Protein AF-A0AAN8DZQ1-F1 (afdb_monomer)

Structure (mmCIF, N/CA/C/O backbone):
data_AF-A0AAN8DZQ1-F1
#
_entry.id   AF-A0AAN8DZQ1-F1
#
loop_
_atom_site.group_PDB
_atom_site.id
_atom_site.type_symbol
_atom_site.label_atom_id
_atom_site.label_alt_id
_atom_site.label_comp_id
_atom_site.label_asym_id
_atom_site.label_entity_id
_atom_site.label_seq_id
_atom_site.pdbx_PDB_ins_code
_atom_site.Cartn_x
_atom_site.Cartn_y
_atom_site.Cartn_z
_atom_site.occupancy
_atom_site.B_iso_or_equiv
_atom_site.auth_seq_id
_atom_site.auth_comp_id
_atom_site.auth_asym_id
_atom_site.auth_atom_id
_atom_site.pdbx_PDB_model_num
ATOM 1 N N . MET A 1 1 ? -15.801 35.444 -63.839 1.00 41.84 1 MET A N 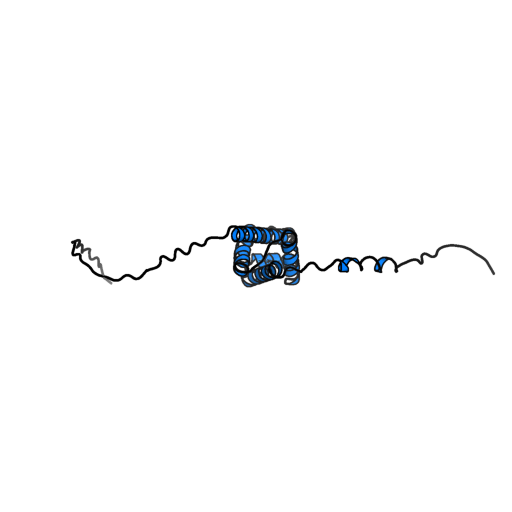1
ATOM 2 C CA . MET A 1 1 ? -16.925 34.755 -63.173 1.00 41.84 1 MET A CA 1
ATOM 3 C C . MET A 1 1 ? -16.912 35.214 -61.719 1.00 41.84 1 MET A C 1
ATOM 5 O O . MET A 1 1 ? -16.094 34.721 -60.965 1.00 41.84 1 MET A O 1
ATOM 9 N N . THR A 1 2 ? -17.335 36.445 -61.428 1.00 48.56 2 THR A N 1
ATOM 10 C CA . THR A 1 2 ? -18.705 36.909 -61.113 1.00 48.56 2 THR A CA 1
ATOM 11 C C . THR A 1 2 ? -19.319 36.303 -59.846 1.00 48.56 2 THR A C 1
ATOM 13 O O . THR A 1 2 ? -19.435 35.091 -59.715 1.00 48.56 2 THR A O 1
ATOM 16 N N . HIS A 1 3 ? -19.800 37.241 -59.023 1.00 43.69 3 HIS A N 1
ATOM 17 C CA . HIS A 1 3 ? -20.691 37.174 -57.862 1.00 43.69 3 HIS A CA 1
ATOM 18 C C . HIS A 1 3 ? -20.067 36.988 -56.474 1.00 43.69 3 HIS A C 1
ATOM 20 O O . HIS A 1 3 ? -19.237 36.116 -56.281 1.00 43.69 3 HIS A O 1
ATOM 26 N N . GLN A 1 4 ? -20.505 37.665 -55.411 1.00 41.81 4 GLN A N 1
ATOM 27 C CA . GLN A 1 4 ? -21.124 38.976 -55.128 1.00 41.81 4 GLN A CA 1
ATOM 28 C C . GLN A 1 4 ? -21.551 38.892 -53.651 1.00 41.81 4 GLN A C 1
ATOM 30 O O . GLN A 1 4 ? -21.807 37.813 -53.125 1.00 41.81 4 GLN A O 1
ATOM 35 N N . ALA A 1 5 ? -21.577 40.057 -53.013 1.00 48.81 5 ALA A N 1
ATOM 36 C CA . ALA A 1 5 ? -21.959 40.355 -51.641 1.00 48.81 5 ALA A CA 1
ATOM 37 C C . ALA A 1 5 ? -23.273 39.734 -51.124 1.00 48.81 5 ALA A C 1
ATOM 39 O O . ALA A 1 5 ? -24.200 39.468 -51.885 1.00 48.81 5 ALA A O 1
ATOM 40 N N . GLY A 1 6 ? -23.372 39.671 -49.792 1.00 45.66 6 GLY A N 1
ATOM 41 C CA . GLY A 1 6 ? -24.612 39.438 -49.052 1.00 45.66 6 GLY A CA 1
ATOM 42 C C . GLY A 1 6 ? -24.456 39.704 -47.551 1.00 45.66 6 GLY A C 1
ATOM 43 O O . GLY A 1 6 ? -24.478 38.774 -46.757 1.00 4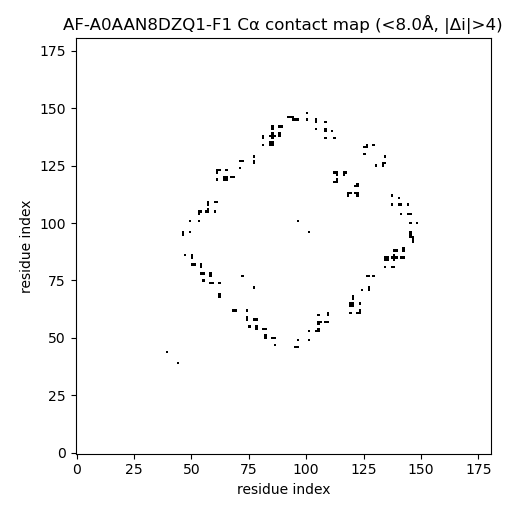5.66 6 GLY A O 1
ATOM 44 N N . SER A 1 7 ? -24.258 40.972 -47.184 1.00 51.09 7 SER A N 1
ATOM 45 C CA . SER A 1 7 ? -24.596 41.510 -45.855 1.00 51.09 7 SER A CA 1
ATOM 46 C C . SER A 1 7 ? -26.120 41.588 -45.725 1.00 51.09 7 SER A C 1
ATOM 48 O O . SER A 1 7 ? -26.757 41.888 -46.734 1.00 51.09 7 SER A O 1
ATOM 50 N N . LEU A 1 8 ? -26.686 41.382 -44.529 1.00 50.44 8 LEU A N 1
ATOM 51 C CA . LEU A 1 8 ? -27.951 42.000 -44.100 1.00 50.44 8 LEU A CA 1
ATOM 52 C C . LEU A 1 8 ? -28.172 41.815 -42.584 1.00 50.44 8 LEU A C 1
ATOM 54 O O . LEU A 1 8 ? -28.397 40.704 -42.119 1.00 50.44 8 LEU A O 1
ATOM 58 N N . SER A 1 9 ? -28.058 42.950 -41.887 1.00 45.03 9 SER A N 1
ATOM 59 C CA . SER A 1 9 ? -28.831 43.472 -40.742 1.00 45.03 9 SER A CA 1
ATOM 60 C C . SER A 1 9 ? -29.370 42.514 -39.669 1.00 45.03 9 SER A C 1
ATOM 62 O O . SER A 1 9 ? -30.049 41.539 -39.954 1.00 45.03 9 SER A O 1
ATOM 64 N N . ASP A 1 10 ? -29.086 42.748 -38.386 1.00 44.41 10 ASP A N 1
ATOM 65 C CA . ASP A 1 10 ? -29.641 43.823 -37.532 1.00 44.41 10 ASP A CA 1
ATOM 66 C C . ASP A 1 10 ? -31.173 43.809 -37.388 1.00 44.41 10 ASP A C 1
ATOM 68 O O . ASP A 1 10 ? -31.903 43.824 -38.379 1.00 44.41 10 ASP A O 1
ATOM 72 N N . ARG A 1 11 ? -31.603 43.987 -36.125 1.00 45.66 11 ARG A N 1
ATOM 73 C CA . ARG A 1 11 ? -32.974 44.162 -35.584 1.00 45.66 11 ARG A CA 1
ATOM 74 C C . ARG A 1 11 ? -33.681 42.829 -35.306 1.00 45.66 11 ARG A C 1
ATOM 76 O O . ARG A 1 11 ? -33.781 41.976 -36.170 1.00 45.66 11 ARG A O 1
ATOM 83 N N . VAL A 1 12 ? -34.210 42.590 -34.107 1.00 53.97 12 VAL A N 1
ATOM 84 C CA . VAL A 1 12 ? -35.222 43.423 -33.439 1.00 53.97 12 VAL A CA 1
ATOM 85 C C . VAL A 1 12 ? -35.152 43.265 -31.906 1.00 53.97 12 VAL A C 1
ATOM 87 O O . VAL A 1 12 ? -35.114 42.155 -31.384 1.00 53.97 12 VAL A O 1
ATOM 90 N N . GLU A 1 13 ? -35.135 44.414 -31.223 1.00 47.75 13 GLU A N 1
ATOM 91 C CA . GLU A 1 13 ? -35.420 44.648 -29.798 1.00 47.75 13 GLU A CA 1
ATOM 92 C C . GLU A 1 13 ? -36.895 44.364 -29.431 1.00 47.75 13 GLU A C 1
ATOM 94 O O . GLU A 1 13 ? -37.735 44.219 -30.309 1.00 47.75 13 GLU A O 1
ATOM 99 N N . ASN A 1 14 ? -37.217 44.465 -28.134 1.00 46.50 14 ASN A N 1
ATOM 100 C CA . ASN A 1 14 ? -38.546 44.468 -27.491 1.00 46.50 14 ASN A CA 1
ATOM 101 C C . ASN A 1 14 ? -39.148 43.087 -27.157 1.00 46.50 14 ASN A C 1
ATOM 103 O O . ASN A 1 14 ? -39.172 42.189 -27.981 1.00 46.50 14 ASN A O 1
ATOM 107 N N . ALA A 1 15 ? -39.699 42.847 -25.963 1.00 44.19 15 ALA A N 1
ATOM 108 C CA . ALA A 1 15 ? -40.269 43.793 -25.007 1.00 44.19 15 ALA A CA 1
ATOM 109 C C . ALA A 1 15 ? -40.132 43.315 -23.549 1.00 44.19 15 ALA A C 1
ATOM 111 O O . ALA A 1 15 ? -40.479 42.187 -23.203 1.00 44.19 15 ALA A O 1
ATOM 112 N N . LEU A 1 16 ? -39.701 44.245 -22.697 1.00 44.25 16 LEU A N 1
ATOM 113 C CA . LEU A 1 16 ? -40.132 44.381 -21.308 1.00 44.25 16 LEU A CA 1
ATOM 114 C C . LEU A 1 16 ? -41.630 44.753 -21.300 1.00 44.25 16 LEU A C 1
ATOM 116 O O . LEU A 1 16 ? -42.001 45.658 -22.044 1.00 44.25 16 LEU A O 1
ATOM 120 N N . ASN A 1 17 ? -42.452 44.106 -20.462 1.00 50.50 17 ASN A N 1
ATOM 121 C CA . ASN A 1 17 ? -43.587 44.704 -19.724 1.00 50.50 17 ASN A CA 1
ATOM 122 C C . ASN A 1 17 ? -44.324 43.640 -18.876 1.00 50.50 17 ASN A C 1
ATOM 124 O O . ASN A 1 17 ? -45.174 42.932 -19.397 1.00 50.50 17 ASN A O 1
ATOM 128 N N . ALA A 1 18 ? -43.914 43.523 -17.602 1.00 51.31 18 ALA A N 1
ATOM 129 C CA . ALA A 1 18 ? -44.678 43.741 -16.347 1.00 51.31 18 ALA A CA 1
ATOM 130 C C . ALA A 1 18 ? -46.129 43.156 -16.164 1.00 51.31 18 ALA A C 1
ATOM 132 O O . ALA A 1 18 ? -46.639 42.489 -17.051 1.00 51.31 18 ALA A O 1
ATOM 133 N N . PRO A 1 19 ? -46.802 43.327 -14.998 1.00 57.75 19 PRO A N 1
ATOM 134 C CA . PRO A 1 19 ? -46.833 42.357 -13.892 1.00 57.75 19 PRO A CA 1
ATOM 135 C C . PRO A 1 19 ? -48.259 41.990 -13.387 1.00 57.75 19 PRO A C 1
ATOM 137 O O . PRO A 1 19 ? -49.261 42.487 -13.887 1.00 57.75 19 PRO A O 1
ATOM 140 N N . ASP A 1 20 ? -48.282 41.172 -12.325 1.00 41.31 20 ASP A N 1
ATOM 141 C CA . ASP A 1 20 ? -49.334 40.965 -11.308 1.00 41.31 20 ASP A CA 1
ATOM 142 C C . ASP A 1 20 ? -50.648 40.244 -11.658 1.00 41.31 20 ASP A C 1
ATOM 144 O O . ASP A 1 20 ? -51.502 40.756 -12.373 1.00 41.31 20 ASP A O 1
ATOM 148 N N . LEU A 1 21 ? -50.879 39.116 -10.963 1.00 39.22 21 LEU A N 1
ATOM 149 C CA . LEU A 1 21 ? -52.088 38.917 -10.145 1.00 39.22 21 LEU A CA 1
ATOM 150 C C . LEU A 1 21 ? -51.961 37.686 -9.223 1.00 39.22 21 LEU A C 1
ATOM 152 O O . LEU A 1 21 ? -51.859 36.545 -9.669 1.00 39.22 21 LEU 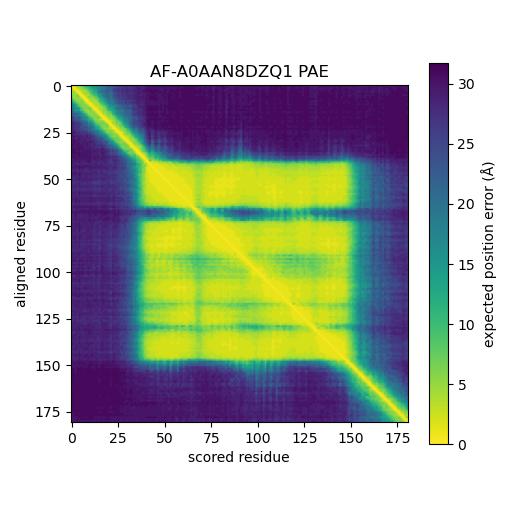A O 1
ATOM 156 N N . LEU A 1 22 ? -51.988 37.955 -7.915 1.00 46.25 22 LEU A N 1
ATOM 157 C CA . LEU A 1 22 ? -52.206 37.009 -6.813 1.00 46.25 22 LEU A CA 1
ATOM 158 C C . LEU A 1 22 ? -53.615 36.379 -6.930 1.00 46.25 22 LEU A C 1
ATOM 160 O O . LEU A 1 22 ? -54.558 37.037 -7.362 1.00 46.25 22 LEU A O 1
ATOM 164 N N . THR A 1 23 ? -53.848 35.125 -6.538 1.00 50.03 23 THR A N 1
ATOM 165 C CA . THR A 1 23 ? -54.195 34.650 -5.173 1.00 50.03 23 THR A CA 1
ATOM 166 C C . THR A 1 23 ? -54.655 33.152 -5.286 1.00 50.03 23 THR A C 1
ATOM 168 O O . THR A 1 23 ? -54.475 32.573 -6.356 1.00 50.03 23 THR A O 1
ATOM 171 N N . PRO A 1 24 ? -55.161 32.449 -4.243 1.00 54.88 24 PRO A N 1
ATOM 172 C CA . PRO A 1 24 ? -54.439 31.379 -3.548 1.00 54.88 24 PRO A CA 1
ATOM 173 C C . PRO A 1 24 ? -55.196 30.026 -3.566 1.00 54.88 24 PRO A C 1
ATOM 175 O O . PRO A 1 24 ? -56.357 29.971 -3.951 1.00 54.88 24 PRO A O 1
ATOM 178 N N . ALA A 1 25 ? -54.550 28.946 -3.115 1.00 45.56 25 ALA A N 1
ATOM 179 C CA . ALA A 1 25 ? -55.122 27.868 -2.284 1.00 45.56 25 ALA A CA 1
ATOM 180 C C . ALA A 1 25 ? -54.351 26.551 -2.474 1.00 45.56 25 ALA A C 1
ATOM 182 O O . ALA A 1 25 ? -54.241 26.022 -3.574 1.00 45.56 25 ALA A O 1
ATOM 183 N N . ASP A 1 26 ? -53.861 26.048 -1.343 1.00 42.69 26 ASP A N 1
ATOM 184 C CA . ASP A 1 26 ? -53.782 24.639 -0.970 1.00 42.69 26 ASP A CA 1
ATOM 185 C C . ASP A 1 26 ? -53.065 23.653 -1.897 1.00 42.69 26 ASP A C 1
ATOM 187 O O . ASP A 1 26 ? -53.637 23.084 -2.822 1.00 42.69 26 ASP A O 1
ATOM 191 N N . SER A 1 27 ? -51.842 23.290 -1.498 1.00 56.12 27 SER A N 1
ATOM 192 C CA . SER A 1 27 ? -51.511 21.884 -1.227 1.00 56.12 27 SER A CA 1
ATOM 193 C C . SER A 1 27 ? -50.199 21.777 -0.453 1.00 56.12 27 SER A C 1
ATOM 195 O O . SER A 1 27 ? -49.108 21.980 -0.979 1.00 56.12 27 SER A O 1
ATOM 197 N N . HIS A 1 28 ? -50.322 21.415 0.823 1.00 51.19 28 HIS A N 1
ATOM 198 C CA . HIS A 1 28 ? -49.244 20.818 1.597 1.00 51.19 28 HIS A CA 1
ATOM 199 C C . HIS A 1 28 ? -48.801 19.516 0.920 1.00 51.19 28 HIS A C 1
ATOM 201 O O . HIS A 1 28 ? -49.570 18.562 0.868 1.00 51.19 28 HIS A O 1
ATOM 207 N N . SER A 1 29 ? -47.545 19.424 0.500 1.00 49.72 29 SER A N 1
ATOM 208 C CA . SER A 1 29 ? -46.787 18.185 0.668 1.00 49.72 29 SER A CA 1
ATOM 209 C C . SER A 1 29 ? -45.304 18.487 0.562 1.00 49.72 29 SER A C 1
ATOM 211 O O . SER A 1 29 ? -44.799 18.902 -0.478 1.00 49.72 29 SER A O 1
ATOM 213 N N . ALA A 1 30 ? -44.652 18.315 1.705 1.00 52.41 30 ALA A N 1
ATOM 214 C CA . ALA A 1 30 ? -43.224 18.292 1.939 1.00 52.41 30 ALA A CA 1
ATOM 215 C C . ALA A 1 30 ? -42.394 17.885 0.710 1.00 52.41 30 ALA A C 1
ATOM 217 O O . ALA A 1 30 ? -42.170 16.699 0.465 1.00 52.41 30 ALA A O 1
ATOM 218 N N . TYR A 1 31 ? -41.819 18.867 0.013 1.00 47.47 31 TYR A N 1
ATOM 219 C CA . TYR A 1 31 ? -40.549 18.614 -0.650 1.00 47.47 31 TYR A CA 1
ATOM 220 C C . TYR A 1 31 ? -39.478 18.718 0.425 1.00 47.47 31 TYR A C 1
ATOM 222 O O . TYR A 1 31 ? -38.983 19.789 0.771 1.00 47.47 31 TYR A O 1
ATOM 230 N N . SER A 1 32 ? -39.250 17.566 1.050 1.00 50.91 32 SER A N 1
ATOM 231 C CA . SER A 1 32 ? -38.153 17.319 1.963 1.00 50.91 32 SER A CA 1
ATOM 232 C C . SER A 1 32 ? -36.862 17.754 1.275 1.00 50.91 32 SER A C 1
ATOM 234 O O . SER A 1 32 ? -36.386 17.101 0.345 1.00 50.91 32 SER A O 1
ATOM 236 N N . SER A 1 33 ? -36.308 18.876 1.736 1.00 53.50 33 SER A N 1
ATOM 237 C CA . SER A 1 33 ? -34.883 19.149 1.626 1.00 53.50 33 SER A CA 1
ATOM 238 C C . SER A 1 33 ? -34.162 18.005 2.324 1.00 53.50 33 SER A C 1
ATOM 240 O O . SER A 1 33 ? -33.907 18.051 3.526 1.00 53.50 33 SER A O 1
ATOM 242 N N . ALA A 1 34 ? -33.851 16.957 1.568 1.00 50.22 34 ALA A N 1
ATOM 243 C CA . ALA A 1 34 ? -32.782 16.046 1.911 1.00 50.22 34 ALA A CA 1
ATOM 244 C C . ALA A 1 34 ? -31.472 16.822 1.731 1.00 50.22 34 ALA A C 1
ATOM 246 O O . ALA A 1 34 ? -30.744 16.661 0.752 1.00 50.22 34 ALA A O 1
ATOM 247 N N . GLU A 1 35 ? -31.200 17.696 2.699 1.00 53.31 35 GLU A N 1
ATOM 248 C CA . GLU A 1 35 ? -29.854 17.947 3.187 1.00 53.31 35 GLU A CA 1
ATOM 249 C C . GLU A 1 35 ? -29.265 16.570 3.503 1.00 53.31 35 GLU A C 1
ATOM 251 O O . GLU A 1 35 ? -29.427 16.019 4.593 1.00 53.31 35 GLU A O 1
ATOM 256 N N . LEU A 1 36 ? -28.631 15.961 2.499 1.00 46.94 36 LEU A N 1
ATOM 257 C CA . LEU A 1 36 ? -27.769 14.808 2.680 1.00 46.94 36 LEU A CA 1
ATOM 258 C C . LEU A 1 36 ? -26.497 15.327 3.352 1.00 46.94 36 LEU A C 1
ATOM 260 O O . LEU A 1 36 ? -25.431 15.417 2.741 1.00 46.94 36 LEU A O 1
ATOM 264 N N . GLY A 1 37 ? -26.644 15.706 4.621 1.00 45.62 37 GLY A N 1
ATOM 265 C CA . GLY A 1 37 ? -25.549 15.915 5.539 1.00 45.62 37 GLY A CA 1
ATOM 266 C C . GLY A 1 37 ? -24.762 14.617 5.586 1.00 45.62 37 GLY A C 1
ATOM 267 O O . GLY A 1 37 ? -25.120 13.673 6.287 1.00 45.62 37 GLY A O 1
ATOM 268 N N . LYS A 1 38 ? -23.688 14.549 4.795 1.00 52.00 38 LYS A N 1
ATOM 269 C CA . LYS A 1 38 ? -22.591 13.621 5.036 1.00 52.00 38 LYS A CA 1
ATOM 270 C C . LYS A 1 38 ? -21.964 14.056 6.351 1.00 52.00 38 LYS A C 1
ATOM 272 O O . LYS A 1 38 ? -20.962 14.760 6.363 1.00 52.00 38 LYS A O 1
ATOM 277 N N . GLU A 1 39 ? -22.575 13.655 7.456 1.00 48.16 39 GLU A N 1
ATOM 278 C CA . GLU A 1 39 ? -21.931 13.674 8.755 1.00 48.16 39 GLU A CA 1
ATOM 279 C C . GLU A 1 39 ? -20.828 12.612 8.675 1.00 48.16 39 GLU A C 1
ATOM 281 O O . GLU A 1 39 ? -21.029 11.413 8.891 1.00 48.16 39 GLU A O 1
ATOM 286 N N . THR A 1 40 ? -19.658 13.027 8.188 1.00 59.75 40 THR A N 1
ATOM 287 C CA . THR A 1 40 ? -18.466 12.196 8.185 1.00 59.75 40 THR A CA 1
ATOM 288 C C . THR A 1 40 ? -18.097 11.981 9.638 1.00 59.75 40 THR A C 1
ATOM 290 O O . THR A 1 40 ? -17.498 12.831 10.285 1.00 59.75 40 THR A O 1
ATOM 293 N N . SER A 1 41 ? -18.508 10.830 10.175 1.00 79.62 41 SER A N 1
ATOM 294 C CA . SER A 1 41 ? -18.116 10.431 11.521 1.00 79.62 41 SER A CA 1
ATOM 295 C C . SER A 1 41 ? -16.597 10.607 11.671 1.00 79.62 41 SER A C 1
ATOM 297 O O . SER A 1 41 ? -15.845 10.152 10.796 1.00 79.62 41 SER A O 1
ATOM 299 N N . PRO A 1 42 ? -16.114 11.219 12.769 1.00 84.31 42 PRO A N 1
ATOM 300 C CA . PRO A 1 42 ? -14.688 11.469 12.986 1.00 84.31 42 PRO A CA 1
ATOM 301 C C . PRO A 1 42 ? -13.852 10.179 12.968 1.00 84.31 42 PRO A C 1
ATOM 303 O O . PRO A 1 42 ? -12.636 10.213 12.787 1.00 84.31 42 PRO A O 1
ATOM 306 N N . GLU A 1 43 ? -14.482 9.017 13.152 1.00 87.06 43 GLU A N 1
ATOM 307 C CA . GLU A 1 43 ? -13.840 7.713 13.004 1.00 87.06 43 GLU A CA 1
ATOM 308 C C . GLU A 1 43 ? -13.558 7.359 11.536 1.00 87.06 43 GLU A C 1
ATOM 310 O O . GLU A 1 43 ? -12.459 6.900 11.216 1.00 87.06 43 GLU A O 1
ATOM 315 N N . LYS A 1 44 ? -14.493 7.649 10.622 1.00 89.06 44 LYS A N 1
ATOM 316 C CA . LYS A 1 44 ? -14.332 7.396 9.183 1.00 89.06 44 LYS A CA 1
ATOM 317 C C . LYS A 1 44 ? -13.175 8.208 8.605 1.00 89.06 44 LYS A C 1
ATOM 319 O O . LYS A 1 44 ? -12.383 7.676 7.830 1.00 89.06 44 LYS A O 1
ATOM 324 N N . GLU A 1 45 ? -13.029 9.463 9.021 1.00 91.81 45 GLU A N 1
ATOM 325 C CA . GLU A 1 45 ? -11.914 10.321 8.601 1.00 91.81 45 GLU A CA 1
ATOM 326 C C . GLU A 1 45 ? -10.562 9.801 9.104 1.00 91.81 45 GLU A C 1
ATOM 328 O O . GLU A 1 45 ? -9.599 9.727 8.338 1.00 91.81 45 GLU A O 1
ATOM 333 N N . LYS A 1 46 ? -10.489 9.348 10.363 1.00 91.75 46 LYS A N 1
ATOM 334 C CA . LYS A 1 46 ? -9.277 8.720 10.919 1.00 91.75 46 LYS A CA 1
ATOM 335 C C . LYS A 1 46 ? -8.892 7.450 10.164 1.00 91.75 46 LYS A C 1
ATOM 337 O O . LYS A 1 46 ? -7.706 7.229 9.898 1.00 91.75 46 LYS A O 1
ATOM 342 N N . ILE A 1 47 ? -9.872 6.618 9.811 1.00 92.38 47 ILE A N 1
ATOM 343 C CA . ILE A 1 47 ? -9.647 5.412 9.006 1.00 92.38 47 ILE A CA 1
ATOM 344 C C . ILE A 1 47 ? -9.155 5.802 7.609 1.00 92.38 47 ILE A C 1
ATOM 346 O O . ILE A 1 47 ? -8.136 5.272 7.169 1.00 92.38 47 ILE A O 1
ATOM 350 N N . LYS A 1 48 ? -9.802 6.773 6.953 1.00 94.62 48 LYS A N 1
ATOM 351 C CA . LYS A 1 48 ? -9.402 7.284 5.634 1.00 94.62 48 LYS A CA 1
ATOM 352 C C . LYS A 1 48 ? -7.950 7.767 5.622 1.00 94.62 48 LYS A C 1
ATOM 354 O O . LYS A 1 48 ? -7.157 7.300 4.806 1.00 94.62 48 LYS A O 1
ATOM 359 N N . MET A 1 49 ? -7.572 8.611 6.582 1.00 94.94 49 MET A N 1
ATOM 360 C CA . MET A 1 49 ? -6.191 9.085 6.749 1.00 94.94 49 MET A CA 1
ATOM 361 C C . MET A 1 49 ? -5.212 7.930 6.989 1.00 94.94 49 MET A C 1
ATOM 363 O O . MET A 1 49 ? -4.116 7.894 6.432 1.00 94.94 49 MET A O 1
ATOM 367 N N . SER A 1 50 ? -5.607 6.940 7.789 1.00 94.00 50 SER A N 1
ATOM 368 C CA . SER A 1 50 ? -4.768 5.769 8.060 1.00 94.00 50 SER A CA 1
ATOM 369 C C . SER A 1 50 ? -4.543 4.915 6.808 1.00 94.00 50 SER A C 1
ATOM 371 O O . SER A 1 50 ? -3.425 4.446 6.585 1.00 94.00 50 SER A O 1
ATOM 373 N N . VAL A 1 51 ? -5.572 4.736 5.973 1.00 95.50 51 VAL A N 1
ATOM 374 C CA . VAL A 1 51 ? -5.462 4.065 4.667 1.00 95.50 51 VAL A CA 1
ATOM 375 C C . VAL A 1 51 ? -4.537 4.853 3.743 1.00 95.50 51 VAL A C 1
ATOM 377 O O . VAL A 1 51 ? -3.633 4.262 3.155 1.00 95.50 51 VAL A O 1
ATOM 380 N N . GLN A 1 52 ? -4.681 6.179 3.679 1.00 96.56 52 GLN A N 1
ATOM 381 C CA . GLN A 1 52 ? -3.803 7.038 2.883 1.00 96.56 52 GLN A CA 1
ATOM 382 C C . GLN A 1 52 ? -2.331 6.858 3.273 1.00 96.56 52 GLN A C 1
ATOM 384 O O . GLN A 1 52 ? -1.484 6.601 2.418 1.00 96.56 52 GLN A O 1
ATOM 389 N N . VAL A 1 53 ? -2.020 6.883 4.572 1.00 96.06 53 VAL A N 1
ATOM 390 C CA . VAL A 1 53 ? -0.647 6.664 5.049 1.00 96.06 53 VAL A CA 1
ATOM 391 C C . VAL A 1 53 ? -0.150 5.253 4.717 1.00 96.06 53 VAL A C 1
ATOM 393 O O . VAL A 1 53 ? 1.018 5.077 4.366 1.00 96.06 53 VAL A O 1
ATOM 396 N N . LEU A 1 54 ? -1.006 4.231 4.792 1.00 95.69 54 LEU A N 1
ATOM 397 C CA . LEU A 1 54 ? -0.639 2.866 4.403 1.00 95.69 54 LEU A CA 1
ATOM 398 C C . LEU A 1 54 ? -0.295 2.751 2.915 1.00 95.69 54 LEU A C 1
ATOM 400 O O . LEU A 1 54 ? 0.695 2.098 2.575 1.00 95.69 54 LEU A O 1
ATOM 404 N N . VAL A 1 55 ? -1.062 3.412 2.048 1.00 96.69 55 VAL A N 1
ATOM 405 C CA . VAL A 1 55 ? -0.793 3.475 0.607 1.00 96.69 55 VAL A CA 1
ATOM 406 C C . VAL A 1 55 ? 0.521 4.207 0.340 1.00 96.69 55 VAL A C 1
ATOM 408 O O . VAL A 1 55 ? 1.392 3.665 -0.338 1.00 96.69 55 VAL A O 1
ATOM 411 N N . MET A 1 56 ? 0.742 5.371 0.958 1.00 95.81 56 MET A N 1
ATOM 412 C CA . MET A 1 56 ? 2.007 6.107 0.826 1.00 95.81 56 MET A CA 1
ATOM 413 C C . MET A 1 56 ? 3.212 5.273 1.278 1.00 95.81 56 MET A C 1
ATOM 415 O O . MET A 1 56 ? 4.255 5.269 0.618 1.00 95.81 56 MET A O 1
ATOM 419 N N . LYS A 1 57 ? 3.080 4.523 2.380 1.00 95.31 57 LYS A N 1
ATOM 420 C CA . LYS A 1 57 ? 4.125 3.605 2.860 1.00 95.31 57 LYS A CA 1
ATOM 421 C C . LYS A 1 57 ? 4.397 2.476 1.875 1.00 95.31 57 LYS A C 1
ATOM 423 O O . LYS A 1 57 ? 5.557 2.099 1.703 1.00 95.31 57 LYS A O 1
ATOM 428 N N . LEU A 1 58 ? 3.354 1.928 1.253 1.00 95.62 58 LEU A N 1
ATOM 429 C CA . LEU A 1 58 ? 3.505 0.898 0.235 1.00 95.62 58 LEU A CA 1
ATOM 430 C C . LEU A 1 58 ? 4.254 1.450 -0.981 1.00 95.62 58 LEU A C 1
ATOM 432 O O . LEU A 1 58 ? 5.255 0.859 -1.374 1.00 95.62 58 LEU A O 1
ATOM 436 N N . VAL A 1 59 ? 3.825 2.587 -1.531 1.00 94.12 59 VAL A N 1
ATOM 437 C CA . VAL A 1 59 ? 4.493 3.212 -2.683 1.00 94.12 59 VAL A CA 1
ATOM 438 C C . VAL A 1 59 ? 5.950 3.526 -2.351 1.00 94.12 59 VAL A C 1
ATOM 440 O O . VAL A 1 59 ? 6.851 3.069 -3.048 1.00 94.12 59 VAL A O 1
ATOM 443 N N . SER A 1 60 ? 6.214 4.165 -1.208 1.00 93.25 60 SER A N 1
ATOM 444 C CA . SER A 1 60 ? 7.583 4.404 -0.725 1.00 93.25 60 SER A CA 1
ATOM 445 C C . SER A 1 60 ? 8.412 3.116 -0.674 1.00 93.25 60 SER A C 1
ATOM 447 O O . SER A 1 60 ? 9.595 3.105 -1.007 1.00 93.25 60 SER A O 1
ATOM 449 N N . ARG A 1 61 ? 7.804 1.997 -0.263 1.00 92.75 61 ARG A N 1
ATOM 450 C CA . ARG A 1 61 ? 8.465 0.690 -0.233 1.00 92.75 61 ARG A CA 1
ATOM 451 C C . ARG A 1 61 ? 8.769 0.162 -1.635 1.00 92.75 61 ARG A C 1
ATOM 453 O O . ARG A 1 61 ? 9.839 -0.422 -1.784 1.00 92.75 61 ARG A O 1
ATOM 460 N N . MET A 1 62 ? 7.888 0.351 -2.619 1.00 91.81 62 MET A N 1
ATOM 461 C CA . MET A 1 62 ? 8.136 -0.063 -4.007 1.00 91.81 62 MET A CA 1
ATOM 462 C C . MET A 1 62 ? 9.366 0.656 -4.570 1.00 91.81 62 MET A C 1
ATOM 464 O O . MET A 1 62 ? 10.337 -0.005 -4.932 1.00 91.81 62 MET A O 1
ATOM 468 N N . TYR A 1 63 ? 9.375 1.991 -4.507 1.00 90.81 63 TYR A N 1
ATOM 469 C CA . TYR A 1 63 ? 10.481 2.824 -4.994 1.00 90.81 63 TYR A CA 1
ATOM 470 C C . TYR A 1 63 ? 11.803 2.523 -4.280 1.00 90.81 63 TYR A C 1
ATOM 472 O O . TYR A 1 63 ? 12.830 2.321 -4.920 1.00 90.81 63 TYR A O 1
ATOM 480 N N . ASN A 1 64 ? 11.787 2.399 -2.949 1.00 90.06 64 ASN A N 1
ATOM 481 C CA . ASN A 1 64 ? 13.001 2.098 -2.181 1.00 90.06 64 ASN A CA 1
ATOM 482 C C . ASN A 1 64 ? 13.565 0.692 -2.449 1.00 90.06 64 ASN A C 1
ATOM 484 O O . ASN A 1 64 ? 14.727 0.418 -2.140 1.00 90.06 64 ASN A O 1
ATOM 488 N N . LYS A 1 65 ? 12.742 -0.243 -2.938 1.00 89.19 65 LYS A N 1
ATOM 489 C CA . LYS A 1 65 ? 13.160 -1.623 -3.219 1.00 89.19 65 LYS A CA 1
ATOM 490 C C . LYS A 1 65 ? 13.546 -1.845 -4.676 1.00 89.19 65 LYS A C 1
ATOM 492 O O . LYS A 1 65 ? 14.348 -2.744 -4.930 1.00 89.19 65 LYS A O 1
ATOM 497 N N . SER A 1 66 ? 13.055 -1.031 -5.602 1.00 82.00 66 SER A N 1
ATOM 498 C CA . SER A 1 66 ? 13.552 -0.973 -6.973 1.00 82.00 66 SER A CA 1
ATOM 499 C C . SER A 1 66 ? 14.786 -0.065 -7.027 1.00 82.00 66 SER A C 1
ATOM 501 O O . SER A 1 66 ? 14.685 1.135 -7.260 1.00 82.00 66 SER A O 1
ATOM 503 N N . LYS A 1 67 ? 15.972 -0.629 -6.788 1.00 71.19 67 LYS A N 1
ATOM 504 C CA . LYS A 1 67 ? 17.243 0.123 -6.757 1.00 71.19 67 LYS A CA 1
ATOM 505 C C . LYS A 1 67 ? 17.571 0.914 -8.041 1.00 71.19 67 LYS A C 1
ATOM 507 O O . LYS A 1 67 ? 18.484 1.726 -8.006 1.00 71.19 67 LYS A O 1
ATOM 512 N N . GLU A 1 68 ? 16.856 0.677 -9.138 1.00 64.88 68 GLU A N 1
ATOM 513 C CA . GLU A 1 68 ? 17.185 1.164 -10.486 1.00 64.88 68 GLU A CA 1
ATOM 514 C C . GLU A 1 68 ? 16.165 2.150 -11.081 1.00 64.88 68 GLU A C 1
ATOM 516 O O . GLU A 1 68 ? 16.421 2.741 -12.122 1.00 64.88 68 GLU A O 1
ATOM 521 N N . ASN A 1 69 ? 15.030 2.383 -10.416 1.00 63.34 69 ASN A N 1
ATOM 522 C CA . ASN A 1 69 ? 13.861 3.008 -11.051 1.00 63.34 69 ASN A CA 1
ATOM 523 C C . ASN A 1 69 ? 13.506 4.381 -10.461 1.00 63.34 69 ASN A C 1
ATOM 525 O O . ASN A 1 69 ? 12.344 4.777 -10.440 1.00 63.34 69 ASN A O 1
ATOM 529 N N . SER A 1 70 ? 14.500 5.131 -9.982 1.00 60.66 70 SER A N 1
ATOM 530 C CA . SER A 1 70 ? 14.306 6.474 -9.413 1.00 60.66 70 SER A CA 1
ATOM 531 C C . SER A 1 70 ? 13.686 7.476 -10.401 1.00 60.66 70 SER A C 1
ATOM 533 O O . SER A 1 70 ? 13.159 8.496 -9.972 1.00 60.66 70 SER A O 1
ATOM 535 N N . SER A 1 71 ? 13.752 7.201 -11.710 1.00 69.75 71 SER A N 1
ATOM 536 C CA . SER A 1 71 ? 13.152 8.015 -12.779 1.00 69.75 71 SER A CA 1
ATOM 537 C C . SER A 1 71 ? 11.698 7.651 -13.102 1.00 69.75 71 SER A C 1
ATOM 539 O O . SER A 1 71 ? 11.073 8.310 -13.933 1.00 69.75 71 SER A O 1
ATOM 541 N N . LEU A 1 72 ? 11.159 6.593 -12.492 1.00 74.75 72 LEU A N 1
ATOM 542 C CA . LEU A 1 72 ? 9.897 5.992 -12.903 1.00 74.75 72 LEU A CA 1
ATOM 543 C C . LEU A 1 72 ? 8.721 6.694 -12.209 1.00 74.75 72 LEU A C 1
ATOM 545 O O . LEU A 1 72 ? 8.310 6.314 -11.117 1.00 74.75 72 LEU A O 1
ATOM 549 N N . GLY A 1 73 ? 8.210 7.750 -12.844 1.00 81.75 73 GLY A N 1
ATOM 550 C CA . GLY A 1 73 ? 7.006 8.470 -12.422 1.00 81.75 73 GLY A CA 1
ATOM 551 C C . GLY A 1 73 ? 7.131 9.244 -11.103 1.00 81.75 73 GLY A C 1
ATOM 552 O O . GLY A 1 73 ? 8.162 9.255 -10.431 1.00 81.75 73 GLY A O 1
ATOM 553 N N . ASN A 1 74 ? 6.052 9.940 -10.735 1.00 89.00 74 ASN A N 1
ATOM 554 C CA . ASN A 1 74 ? 5.984 10.699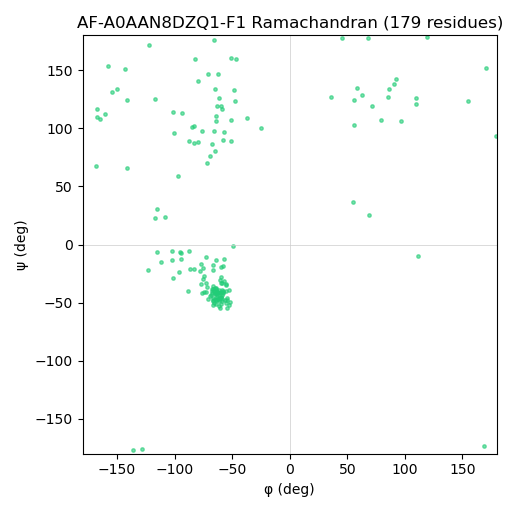 -9.489 1.00 89.00 74 ASN A CA 1
ATOM 555 C C . ASN A 1 74 ? 5.364 9.826 -8.379 1.00 89.00 74 ASN A C 1
ATOM 557 O O . ASN A 1 74 ? 4.159 9.559 -8.438 1.00 89.00 74 ASN A O 1
ATOM 561 N N . PRO A 1 75 ? 6.117 9.446 -7.326 1.00 90.44 75 PRO A N 1
ATOM 562 C CA . PRO A 1 75 ? 5.614 8.569 -6.267 1.00 90.44 75 PRO A CA 1
ATOM 563 C C . PRO A 1 75 ? 4.397 9.147 -5.536 1.00 90.44 75 PRO A C 1
ATOM 565 O O . PRO A 1 75 ? 3.570 8.394 -5.027 1.00 90.44 75 PRO A O 1
ATOM 568 N N . LYS A 1 76 ? 4.262 10.478 -5.478 1.00 91.62 76 LYS A N 1
ATOM 569 C CA . LYS A 1 76 ? 3.104 11.126 -4.858 1.00 91.62 76 LYS A CA 1
ATOM 570 C C . LYS A 1 76 ? 1.845 10.939 -5.703 1.00 91.62 76 LYS A C 1
ATOM 572 O O . LYS A 1 76 ? 0.829 10.524 -5.160 1.00 91.62 76 LYS A O 1
ATOM 577 N N . ALA A 1 77 ? 1.938 11.164 -7.013 1.00 91.94 77 ALA A N 1
ATOM 578 C CA . ALA A 1 77 ? 0.815 10.976 -7.933 1.00 91.94 77 ALA A CA 1
ATOM 579 C C . ALA A 1 77 ? 0.368 9.505 -7.982 1.00 91.94 77 ALA A C 1
ATOM 581 O O . ALA A 1 77 ? -0.822 9.211 -7.920 1.00 91.94 77 ALA A O 1
ATOM 582 N N . VAL A 1 78 ? 1.327 8.571 -7.994 1.00 92.31 78 VAL A N 1
ATOM 583 C CA . VAL A 1 78 ? 1.041 7.131 -7.891 1.00 92.31 78 VAL A CA 1
ATOM 584 C C . VAL A 1 78 ? 0.306 6.811 -6.589 1.00 92.31 78 VAL A C 1
ATOM 586 O O . VAL A 1 78 ? -0.685 6.087 -6.599 1.00 92.31 78 VAL A O 1
ATOM 589 N N . ALA A 1 79 ? 0.759 7.362 -5.458 1.00 94.38 79 ALA A N 1
ATOM 590 C CA . ALA A 1 79 ? 0.102 7.142 -4.173 1.00 94.38 79 ALA A CA 1
ATOM 591 C C . ALA A 1 79 ? -1.315 7.728 -4.116 1.00 94.38 79 ALA A C 1
ATOM 593 O O . ALA A 1 79 ? -2.183 7.104 -3.516 1.00 94.38 79 ALA A O 1
ATOM 594 N N . GLU A 1 80 ? -1.553 8.890 -4.726 1.00 94.25 80 GLU A N 1
ATOM 595 C CA . GLU A 1 80 ? -2.878 9.518 -4.806 1.00 94.25 80 GLU A CA 1
ATOM 596 C C . GLU A 1 80 ? -3.845 8.672 -5.646 1.00 94.25 80 GLU A C 1
ATOM 598 O O . GLU A 1 80 ? -4.908 8.298 -5.153 1.00 94.25 80 GLU A O 1
ATOM 603 N N . ASN A 1 81 ? -3.441 8.265 -6.854 1.00 92.94 81 ASN A N 1
ATOM 604 C CA . ASN A 1 81 ? -4.256 7.408 -7.722 1.00 92.94 81 ASN A CA 1
ATOM 605 C C . ASN A 1 81 ? -4.599 6.076 -7.044 1.00 92.94 81 ASN A C 1
ATOM 607 O O . ASN A 1 81 ? -5.754 5.644 -7.014 1.00 92.94 81 ASN A O 1
ATOM 611 N N . LEU A 1 82 ? -3.589 5.446 -6.444 1.00 94.75 82 LEU A N 1
ATOM 612 C CA . LEU A 1 82 ? -3.755 4.178 -5.754 1.00 94.75 82 LEU A CA 1
ATOM 613 C C . LEU A 1 82 ? -4.631 4.323 -4.507 1.00 94.75 82 LEU A C 1
ATOM 615 O O . LEU A 1 82 ? -5.409 3.427 -4.185 1.00 94.75 82 LEU A O 1
ATOM 619 N N . PHE A 1 83 ? -4.524 5.450 -3.803 1.00 96.38 83 PHE A N 1
ATOM 620 C CA . PHE A 1 83 ? -5.351 5.738 -2.641 1.00 96.38 83 PHE A CA 1
ATOM 621 C C . PHE A 1 83 ? -6.828 5.825 -3.013 1.00 96.38 83 PHE A C 1
ATOM 623 O O . PHE A 1 83 ? -7.626 5.171 -2.349 1.00 96.38 83 PHE A O 1
ATOM 630 N N . GLU A 1 84 ? -7.189 6.548 -4.073 1.00 95.56 84 GLU A N 1
ATOM 631 C CA . GLU A 1 84 ? -8.586 6.649 -4.516 1.00 95.56 84 GLU A CA 1
ATOM 632 C C . GLU A 1 84 ? -9.170 5.265 -4.839 1.00 95.56 84 GLU A C 1
ATOM 634 O O . GLU A 1 84 ? -10.275 4.925 -4.411 1.00 95.56 84 GLU A O 1
ATOM 639 N N . ARG A 1 85 ? -8.388 4.407 -5.506 1.00 94.88 85 ARG A N 1
ATOM 640 C CA . ARG A 1 85 ? -8.783 3.028 -5.847 1.00 94.88 85 ARG A CA 1
ATOM 641 C C . ARG A 1 85 ? -8.948 2.141 -4.617 1.00 94.88 85 ARG A C 1
ATOM 643 O O . ARG A 1 85 ? -9.933 1.410 -4.497 1.00 94.88 85 ARG A O 1
ATOM 650 N N . VAL A 1 86 ? -7.989 2.197 -3.694 1.00 95.94 86 VAL A N 1
ATOM 651 C CA . VAL A 1 86 ? -8.038 1.439 -2.437 1.00 95.94 86 VAL A CA 1
ATOM 652 C C . VAL A 1 86 ? -9.217 1.907 -1.594 1.00 95.94 86 VAL A C 1
ATOM 654 O O . VAL A 1 86 ? -9.985 1.073 -1.121 1.00 95.94 86 VAL A O 1
ATOM 657 N N . TRP A 1 87 ? -9.377 3.222 -1.431 1.00 96.25 87 TRP A N 1
ATOM 658 C CA . TRP A 1 87 ? -10.446 3.817 -0.643 1.00 96.25 87 TRP A CA 1
ATOM 659 C C . TRP A 1 87 ? -11.815 3.435 -1.198 1.00 96.25 87 TRP A C 1
ATOM 661 O O . TRP A 1 87 ? -12.635 2.936 -0.439 1.00 96.25 87 TRP A O 1
ATOM 671 N N . ALA A 1 88 ? -12.022 3.515 -2.515 1.00 95.31 88 ALA A N 1
ATOM 672 C CA . ALA A 1 88 ? -13.272 3.098 -3.149 1.00 95.31 88 ALA A CA 1
ATOM 673 C C . ALA A 1 88 ? -13.657 1.632 -2.861 1.00 95.31 88 ALA A C 1
ATOM 675 O O . ALA A 1 88 ? -14.841 1.315 -2.789 1.00 95.31 88 ALA A O 1
ATOM 676 N N . LYS A 1 89 ? -12.686 0.724 -2.668 1.00 93.44 89 LYS A N 1
ATOM 677 C CA . LYS A 1 89 ? -12.965 -0.691 -2.346 1.00 93.44 89 LYS A CA 1
ATOM 678 C C . LYS A 1 89 ? -13.222 -0.973 -0.870 1.00 93.44 89 LYS A C 1
ATOM 680 O O . LYS A 1 89 ? -13.771 -2.033 -0.561 1.00 93.44 89 LYS A O 1
ATOM 685 N N . VAL A 1 90 ? -12.768 -0.097 0.022 1.00 92.69 90 VAL A N 1
ATOM 686 C CA . VAL A 1 90 ? -12.860 -0.303 1.477 1.00 92.69 90 VAL A CA 1
ATOM 687 C C . VAL A 1 90 ? -13.821 0.671 2.152 1.00 92.69 90 VAL A C 1
ATOM 689 O O . VAL A 1 90 ? -14.224 0.436 3.285 1.00 92.69 90 VAL A O 1
ATOM 692 N N . GLU A 1 91 ? -14.218 1.752 1.481 1.00 91.25 91 GLU A N 1
ATOM 693 C CA . GLU A 1 91 ? -15.230 2.680 1.967 1.00 91.25 91 GLU A CA 1
ATOM 694 C C . GLU A 1 91 ? -16.578 1.955 2.075 1.00 91.25 91 GLU A C 1
ATOM 696 O O . GLU A 1 91 ? -17.224 1.656 1.077 1.00 91.25 91 GLU A O 1
ATOM 701 N N . GLY A 1 92 ? -16.990 1.655 3.308 1.00 87.25 92 GLY A N 1
ATOM 702 C CA . GLY A 1 92 ? -18.210 0.894 3.605 1.00 87.25 92 GLY A CA 1
ATOM 703 C C . GLY A 1 92 ? -17.953 -0.495 4.190 1.00 87.25 92 GLY A C 1
ATOM 704 O O . GLY A 1 92 ? -18.884 -1.118 4.688 1.00 87.25 92 GLY A O 1
ATOM 705 N N . GLU A 1 93 ? -16.705 -0.961 4.194 1.00 88.62 93 GLU A N 1
ATOM 706 C CA . GLU A 1 93 ? -16.314 -2.174 4.912 1.00 88.62 93 GLU A CA 1
ATOM 707 C C . GLU A 1 93 ? -16.121 -1.873 6.406 1.00 88.62 93 GLU A C 1
ATOM 709 O O . GLU A 1 93 ? -15.546 -0.845 6.774 1.00 88.62 93 GLU A O 1
ATOM 714 N N . ASP A 1 94 ? -16.549 -2.791 7.276 1.00 85.00 94 ASP A N 1
ATOM 715 C CA . ASP A 1 94 ? -16.300 -2.686 8.715 1.00 85.00 94 ASP A CA 1
ATOM 716 C C . ASP A 1 94 ? -14.922 -3.274 9.049 1.00 85.00 94 ASP A C 1
ATOM 718 O O . ASP A 1 94 ? -14.717 -4.492 9.091 1.00 85.00 94 ASP A O 1
ATOM 722 N N . PHE A 1 95 ? -13.937 -2.399 9.245 1.00 86.62 95 PHE A N 1
ATOM 723 C CA . PHE A 1 95 ? -12.601 -2.789 9.674 1.00 86.62 95 PHE A CA 1
ATOM 724 C C . PHE A 1 95 ? -11.992 -1.768 10.629 1.00 86.62 95 PHE A C 1
ATOM 726 O O . PHE A 1 95 ? -12.226 -0.563 10.557 1.00 86.62 95 PHE A O 1
ATOM 733 N N . LYS A 1 96 ? -11.115 -2.262 11.509 1.00 86.31 96 LYS A N 1
ATOM 734 C CA . LYS A 1 96 ? -10.360 -1.434 12.455 1.00 86.31 96 LYS A CA 1
ATOM 735 C C . LYS A 1 96 ? -8.872 -1.534 12.179 1.00 86.31 96 LYS A C 1
ATOM 737 O O . LYS A 1 96 ? -8.289 -2.622 12.190 1.00 86.31 96 LYS A O 1
ATOM 742 N N . ILE A 1 97 ? -8.223 -0.391 11.983 1.00 86.69 97 ILE A N 1
ATOM 743 C CA . ILE A 1 97 ? -6.771 -0.334 11.814 1.00 86.69 97 ILE A CA 1
ATOM 744 C C . ILE A 1 97 ? -6.123 -0.341 13.199 1.00 86.69 97 ILE A C 1
ATOM 746 O O . ILE A 1 97 ? -6.077 0.664 13.900 1.00 86.69 97 ILE A O 1
ATOM 750 N N . THR A 1 98 ? -5.604 -1.501 13.601 1.00 87.12 98 THR A N 1
ATOM 751 C CA . THR A 1 98 ? -4.799 -1.616 14.824 1.00 87.12 98 THR A CA 1
ATOM 752 C C . THR A 1 98 ? -3.349 -1.208 14.561 1.00 87.12 98 THR A C 1
ATOM 754 O O . THR A 1 98 ? -2.857 -1.295 13.434 1.00 87.12 98 THR A O 1
ATOM 757 N N . THR A 1 99 ? -2.600 -0.864 15.611 1.00 86.12 99 THR A N 1
ATOM 758 C CA . THR A 1 99 ? -1.156 -0.575 15.516 1.00 86.12 99 THR A CA 1
ATOM 759 C C . THR A 1 99 ? -0.362 -1.722 14.881 1.00 86.12 99 THR A C 1
ATOM 761 O O . THR A 1 99 ? 0.622 -1.489 14.178 1.00 86.12 99 THR A O 1
ATOM 764 N N . ALA A 1 100 ? -0.770 -2.974 15.115 1.00 81.56 100 ALA A N 1
ATOM 765 C CA . ALA A 1 100 ? -0.113 -4.144 14.537 1.00 81.56 100 ALA A CA 1
ATOM 766 C C . ALA A 1 100 ? -0.349 -4.230 13.022 1.00 81.56 100 ALA A C 1
ATOM 768 O O . ALA A 1 100 ? 0.596 -4.451 12.260 1.00 81.56 100 ALA A O 1
ATOM 769 N N . THR A 1 101 ? -1.593 -4.004 12.600 1.00 81.06 101 THR A N 1
ATOM 770 C CA . THR A 1 101 ? -2.012 -3.951 11.197 1.00 81.06 101 THR A CA 1
ATOM 771 C C . THR A 1 101 ? -1.289 -2.816 10.470 1.00 81.06 101 THR A C 1
ATOM 773 O O . THR A 1 101 ? -0.627 -3.040 9.456 1.00 81.06 101 THR A O 1
ATOM 776 N N . PHE A 1 102 ? -1.286 -1.621 11.062 1.00 87.88 102 PHE A N 1
ATOM 777 C CA . PHE A 1 102 ? -0.657 -0.427 10.499 1.00 87.88 102 PHE A CA 1
ATOM 778 C C . PHE A 1 102 ? 0.859 -0.573 10.257 1.00 87.88 102 PHE A C 1
ATOM 780 O O . PHE A 1 102 ? 1.430 -0.002 9.323 1.00 87.88 102 PHE A O 1
ATOM 787 N N . LYS A 1 103 ? 1.545 -1.346 11.107 1.00 88.00 103 LYS A N 1
ATOM 788 C CA . LYS A 1 103 ? 2.996 -1.576 11.008 1.00 88.00 103 LYS A CA 1
ATOM 789 C C . LYS A 1 103 ? 3.398 -2.583 9.928 1.00 88.00 103 LYS A C 1
ATOM 791 O O . LYS A 1 103 ? 4.561 -2.570 9.523 1.00 88.00 103 LYS A O 1
ATOM 796 N N . ASN A 1 104 ? 2.488 -3.468 9.519 1.00 87.94 104 ASN A N 1
ATOM 797 C CA . ASN A 1 104 ? 2.837 -4.642 8.717 1.00 87.94 104 ASN A CA 1
ATOM 798 C C . ASN A 1 104 ? 2.100 -4.750 7.382 1.00 87.94 104 ASN A C 1
ATOM 800 O O . ASN A 1 104 ? 2.627 -5.426 6.500 1.00 87.94 104 ASN A O 1
ATOM 804 N N . ILE A 1 105 ? 0.938 -4.109 7.206 1.00 91.31 105 ILE A N 1
ATOM 805 C CA . ILE A 1 105 ? 0.159 -4.222 5.962 1.00 91.31 105 ILE A CA 1
ATOM 806 C C . ILE A 1 105 ? 0.999 -3.870 4.736 1.00 91.31 105 ILE A C 1
ATOM 808 O O . ILE A 1 105 ? 1.030 -4.652 3.795 1.00 91.31 105 ILE A O 1
ATOM 812 N N . ASP A 1 106 ? 1.761 -2.774 4.768 1.00 91.81 106 ASP A N 1
ATOM 813 C CA . ASP A 1 106 ? 2.575 -2.352 3.623 1.00 91.81 106 ASP A CA 1
ATOM 814 C C . ASP A 1 106 ? 3.598 -3.423 3.204 1.00 91.81 106 ASP A C 1
ATOM 816 O O . ASP A 1 106 ? 3.880 -3.600 2.023 1.00 91.81 106 ASP A O 1
ATOM 820 N N . LYS A 1 107 ? 4.130 -4.192 4.165 1.00 91.94 107 LYS A N 1
ATOM 821 C CA . LYS A 1 107 ? 5.053 -5.305 3.897 1.00 91.94 107 LYS A CA 1
ATOM 822 C C . LYS A 1 107 ? 4.339 -6.517 3.319 1.00 91.94 107 LYS A C 1
ATOM 824 O O . LYS A 1 107 ? 4.906 -7.183 2.457 1.00 91.94 107 LYS A O 1
ATOM 829 N N . LEU A 1 108 ? 3.158 -6.835 3.846 1.00 92.38 108 LEU A N 1
ATOM 830 C CA . LEU A 1 108 ? 2.366 -7.982 3.409 1.00 92.38 108 LEU A CA 1
ATOM 831 C C . LEU A 1 108 ? 1.872 -7.767 1.984 1.00 92.38 108 LEU A C 1
ATOM 833 O O . LEU A 1 108 ? 2.199 -8.581 1.125 1.00 92.38 108 LEU A O 1
ATOM 837 N N . VAL A 1 109 ? 1.236 -6.620 1.731 1.00 93.81 109 VAL A N 1
ATOM 838 C CA . VAL A 1 109 ? 0.780 -6.213 0.399 1.00 93.81 109 VAL A CA 1
ATOM 839 C C . VAL A 1 109 ? 1.955 -6.252 -0.571 1.00 93.81 109 VAL A C 1
ATOM 841 O O . VAL A 1 109 ? 1.919 -6.999 -1.538 1.00 93.81 109 VAL A O 1
ATOM 844 N N . TYR A 1 110 ? 3.065 -5.570 -0.267 1.00 94.12 110 TYR A N 1
ATOM 845 C CA . TYR A 1 110 ? 4.244 -5.574 -1.138 1.00 94.12 110 TYR A CA 1
ATOM 846 C C . TYR A 1 110 ? 4.778 -6.979 -1.448 1.00 94.12 110 TYR A C 1
ATOM 848 O O . TYR A 1 110 ? 5.190 -7.258 -2.572 1.00 94.12 110 TYR A O 1
ATOM 856 N N . LYS A 1 111 ? 4.781 -7.878 -0.456 1.00 93.69 111 LYS A N 1
ATOM 857 C CA . LYS A 1 111 ? 5.229 -9.260 -0.645 1.00 93.69 111 LYS A CA 1
ATOM 858 C C . LYS A 1 111 ? 4.288 -10.031 -1.568 1.00 93.69 111 LYS A C 1
ATOM 860 O O . LYS A 1 111 ? 4.778 -10.846 -2.340 1.00 93.69 111 LYS A O 1
ATOM 865 N N . GLU A 1 112 ? 2.980 -9.816 -1.474 1.00 93.81 112 GLU A N 1
ATOM 866 C CA . GLU A 1 112 ? 2.017 -10.434 -2.390 1.00 93.81 112 GLU A CA 1
ATOM 867 C C . GLU A 1 112 ? 2.142 -9.874 -3.805 1.00 93.81 112 GLU A C 1
ATOM 869 O O . GLU A 1 112 ? 2.241 -10.660 -4.740 1.00 93.81 112 GLU A O 1
ATOM 874 N N . LEU A 1 113 ? 2.293 -8.557 -3.964 1.00 93.25 113 LEU A N 1
ATOM 875 C CA . LEU A 1 113 ? 2.540 -7.947 -5.276 1.00 93.25 113 LEU A CA 1
ATOM 876 C C . LEU A 1 113 ? 3.816 -8.501 -5.926 1.00 93.25 113 LEU A C 1
ATOM 878 O O . LEU A 1 113 ? 3.812 -8.865 -7.097 1.00 93.25 113 LEU A O 1
ATOM 882 N N . CYS A 1 114 ? 4.899 -8.648 -5.155 1.00 93.12 114 CYS A N 1
ATOM 883 C CA . CYS A 1 114 ? 6.135 -9.255 -5.657 1.00 93.12 114 CYS A CA 1
ATOM 884 C C . CYS A 1 114 ? 5.948 -10.696 -6.141 1.00 93.12 114 CYS A C 1
ATOM 886 O O . CYS A 1 114 ? 6.694 -11.125 -7.012 1.00 93.12 114 CYS A O 1
ATOM 888 N N . LYS A 1 115 ? 5.014 -11.456 -5.558 1.00 92.81 115 LYS A N 1
ATOM 889 C CA . LYS A 1 115 ? 4.706 -12.815 -6.023 1.00 92.81 115 LYS A CA 1
ATOM 890 C C . LYS A 1 115 ? 3.851 -12.804 -7.284 1.00 92.81 115 LYS A C 1
ATOM 892 O O . LYS A 1 115 ? 3.998 -13.701 -8.096 1.00 92.81 115 LYS A O 1
ATOM 897 N N . GLN A 1 116 ? 2.957 -11.826 -7.407 1.00 91.31 116 GLN A N 1
ATOM 898 C CA . GLN A 1 116 ? 2.045 -11.706 -8.541 1.00 91.31 116 GLN A CA 1
ATOM 899 C C . GLN A 1 116 ? 2.770 -11.269 -9.820 1.00 91.31 116 GLN A C 1
ATOM 901 O O . GLN A 1 116 ? 2.427 -11.728 -10.902 1.00 91.31 116 GLN A O 1
ATOM 906 N N . TRP A 1 117 ? 3.767 -10.390 -9.689 1.00 91.19 117 TRP A N 1
ATOM 907 C CA . TRP A 1 117 ? 4.482 -9.791 -10.821 1.00 91.19 117 TRP A CA 1
ATOM 908 C C . TRP A 1 117 ? 5.970 -10.141 -10.864 1.00 91.19 117 TRP A C 1
ATOM 910 O O . TRP A 1 117 ? 6.752 -9.398 -11.441 1.00 91.19 117 TRP A O 1
ATOM 920 N N . ASP A 1 118 ? 6.394 -11.242 -10.246 1.00 90.06 118 ASP A N 1
ATOM 921 C CA . ASP A 1 118 ? 7.778 -11.741 -10.323 1.00 90.06 118 ASP A CA 1
ATOM 922 C C . ASP A 1 118 ? 8.865 -10.728 -9.906 1.00 90.06 118 ASP A C 1
ATOM 924 O O . ASP A 1 118 ? 9.975 -10.693 -10.444 1.00 90.06 118 ASP A O 1
ATOM 928 N N . GLY A 1 119 ? 8.570 -9.911 -8.893 1.00 88.31 119 GLY A N 1
ATOM 929 C CA . GLY A 1 119 ? 9.564 -9.109 -8.182 1.00 88.31 119 GLY A CA 1
ATOM 930 C C . GLY A 1 119 ? 9.379 -7.592 -8.228 1.00 88.31 119 GLY A C 1
ATOM 931 O O . GLY A 1 119 ? 8.461 -7.040 -8.823 1.00 88.31 119 GLY A O 1
ATOM 932 N N . ALA A 1 120 ? 10.290 -6.904 -7.536 1.00 87.88 120 ALA A N 1
ATOM 933 C CA . ALA A 1 120 ? 10.176 -5.486 -7.185 1.00 87.88 120 ALA A CA 1
ATOM 934 C C . ALA A 1 120 ? 10.100 -4.536 -8.390 1.00 87.88 120 ALA A C 1
ATOM 936 O O . ALA A 1 120 ? 9.330 -3.579 -8.372 1.00 87.88 120 ALA A O 1
ATOM 937 N N . ALA A 1 121 ? 10.920 -4.785 -9.414 1.00 87.12 121 ALA A N 1
ATOM 938 C CA . ALA A 1 121 ? 11.012 -3.909 -10.578 1.00 87.12 121 ALA A CA 1
ATOM 939 C C . ALA A 1 121 ? 9.707 -3.918 -11.382 1.00 87.12 121 ALA A C 1
ATOM 941 O O . ALA A 1 121 ? 9.166 -2.856 -11.671 1.00 87.12 121 ALA A O 1
ATOM 942 N N . ARG A 1 122 ? 9.169 -5.112 -11.656 1.00 89.12 122 ARG A N 1
ATOM 943 C CA . ARG A 1 122 ? 7.899 -5.293 -12.370 1.00 89.12 122 ARG A CA 1
ATOM 944 C C . ARG A 1 122 ? 6.724 -4.708 -11.593 1.00 89.12 122 ARG A C 1
ATOM 946 O O . ARG A 1 122 ? 5.949 -3.973 -12.180 1.00 89.12 122 ARG A O 1
ATOM 953 N N . VAL A 1 123 ? 6.657 -4.926 -10.273 1.00 91.06 123 VAL A N 1
ATOM 954 C CA . VAL A 1 123 ? 5.636 -4.294 -9.411 1.00 91.06 123 VAL A CA 1
ATOM 955 C C . VAL A 1 123 ? 5.609 -2.778 -9.610 1.00 91.06 123 VAL A C 1
ATOM 957 O O . VAL A 1 123 ? 4.541 -2.205 -9.794 1.00 91.06 123 VAL A O 1
ATOM 960 N N . LEU A 1 124 ? 6.774 -2.122 -9.564 1.00 90.31 124 LEU A N 1
ATOM 961 C CA . LEU A 1 124 ? 6.828 -0.669 -9.691 1.00 90.31 124 LEU A CA 1
ATOM 962 C C . LEU A 1 124 ? 6.436 -0.196 -11.095 1.00 90.31 124 LEU A C 1
ATOM 964 O O . LEU A 1 124 ? 5.733 0.805 -11.200 1.00 90.31 124 LEU A O 1
ATOM 968 N N . VAL A 1 125 ? 6.899 -0.886 -12.140 1.00 90.38 125 VAL A N 1
ATOM 969 C CA . VAL A 1 125 ? 6.582 -0.552 -13.538 1.00 90.38 125 VAL A CA 1
ATOM 970 C C . VAL A 1 125 ? 5.082 -0.662 -13.783 1.00 90.38 125 VAL A C 1
ATOM 972 O O . VAL A 1 125 ? 4.460 0.329 -14.145 1.00 90.38 125 VAL A O 1
ATOM 975 N N . THR A 1 126 ? 4.490 -1.807 -13.448 1.00 90.50 126 THR A N 1
ATOM 976 C CA . THR A 1 126 ? 3.064 -2.084 -13.653 1.00 90.50 126 THR A CA 1
ATOM 977 C C . THR A 1 126 ? 2.158 -1.088 -12.922 1.00 90.50 126 THR A C 1
ATOM 979 O O . THR A 1 126 ? 1.154 -0.643 -13.468 1.00 90.50 126 THR A O 1
ATOM 982 N N . VAL A 1 127 ? 2.518 -0.682 -11.700 1.00 89.31 127 VAL A N 1
ATOM 983 C CA . VAL A 1 127 ? 1.751 0.333 -10.956 1.00 89.31 127 VAL A CA 1
ATOM 984 C C . VAL A 1 127 ? 1.953 1.744 -11.533 1.00 89.31 127 VAL A C 1
ATOM 986 O O . VAL A 1 127 ? 1.031 2.553 -11.513 1.00 89.31 127 VAL A O 1
ATOM 989 N N . ASN A 1 128 ? 3.135 2.068 -12.067 1.00 88.88 128 ASN A N 1
ATOM 990 C CA . ASN A 1 128 ? 3.397 3.384 -12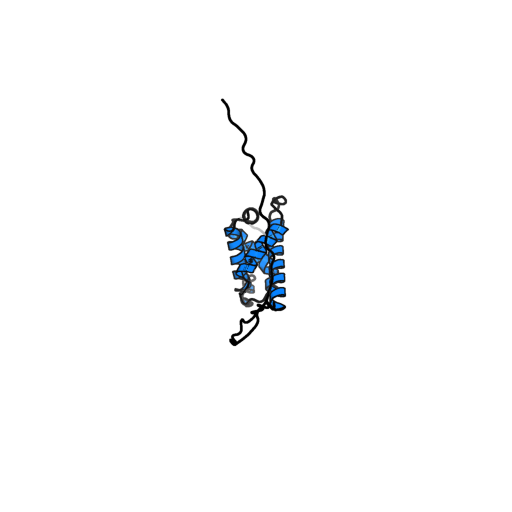.667 1.00 88.88 128 ASN A CA 1
ATOM 991 C C . ASN A 1 128 ? 2.768 3.575 -14.043 1.00 88.88 128 ASN A C 1
ATOM 993 O O . ASN A 1 128 ? 2.431 4.701 -14.398 1.00 88.88 128 ASN A O 1
ATOM 997 N N . GLU A 1 129 ? 2.614 2.500 -14.810 1.00 86.88 129 GLU A N 1
ATOM 998 C CA . GLU A 1 129 ? 1.923 2.531 -16.101 1.00 86.88 129 GLU A CA 1
ATOM 999 C C . GLU A 1 129 ? 0.436 2.891 -15.944 1.00 86.88 129 GLU A C 1
ATOM 1001 O O . GLU A 1 129 ? -0.211 3.273 -16.917 1.00 86.88 129 GLU A O 1
ATOM 1006 N N . GLY A 1 130 ? -0.098 2.849 -14.715 1.00 77.69 130 GLY A N 1
ATOM 1007 C CA . GLY A 1 130 ? -1.462 3.280 -14.414 1.00 77.69 130 GLY A CA 1
ATOM 1008 C C . GLY A 1 130 ? -2.513 2.346 -15.007 1.00 77.69 130 GLY A C 1
ATOM 1009 O O . GLY A 1 130 ? -3.641 2.766 -15.278 1.00 77.69 130 GLY A O 1
ATOM 1010 N N . GLU A 1 131 ? -2.153 1.081 -15.237 1.00 83.62 131 GLU A N 1
ATOM 1011 C CA . GLU A 1 131 ? -3.105 0.076 -15.684 1.00 83.62 131 GLU A CA 1
ATOM 1012 C C . GLU A 1 131 ? -4.177 -0.121 -14.609 1.00 83.62 131 GLU A C 1
ATOM 1014 O O . GLU A 1 131 ? -3.894 -0.549 -13.489 1.00 83.62 131 GLU A O 1
ATOM 1019 N N . GLN A 1 132 ? -5.438 0.141 -14.960 1.00 84.50 132 GLN A N 1
ATOM 1020 C CA . GLN A 1 132 ? -6.553 0.041 -14.010 1.00 84.50 132 GLN A CA 1
ATOM 1021 C C . GLN A 1 132 ? -6.630 -1.342 -13.347 1.00 84.50 132 GLN A C 1
ATOM 1023 O O . GLN A 1 132 ? -6.941 -1.443 -12.163 1.00 84.50 132 GLN A O 1
ATOM 1028 N N . LEU A 1 133 ? -6.282 -2.399 -14.089 1.00 87.31 133 LEU A N 1
ATOM 1029 C CA . LEU A 1 133 ? -6.232 -3.767 -13.577 1.00 87.31 133 LEU A CA 1
ATOM 1030 C C . LEU A 1 133 ? -5.172 -3.943 -12.482 1.00 87.31 133 LEU A C 1
ATOM 1032 O O . LEU A 1 133 ? -5.413 -4.655 -11.507 1.00 87.31 133 LEU A O 1
ATOM 1036 N N . ALA A 1 134 ? -4.016 -3.290 -12.612 1.00 88.56 134 ALA A N 1
ATOM 1037 C CA . ALA A 1 134 ? -2.965 -3.337 -11.605 1.00 88.56 134 ALA A CA 1
ATOM 1038 C C . ALA A 1 134 ? -3.414 -2.657 -10.311 1.00 88.56 134 ALA A C 1
ATOM 1040 O O . ALA A 1 134 ? -3.327 -3.256 -9.234 1.00 88.56 134 ALA A O 1
ATOM 1041 N N . ASP A 1 135 ? -3.965 -1.449 -10.424 1.00 91.56 135 ASP A N 1
ATOM 1042 C CA . ASP A 1 135 ? -4.525 -0.715 -9.290 1.00 91.56 135 ASP A CA 1
ATOM 1043 C C . ASP A 1 135 ? -5.638 -1.512 -8.603 1.00 91.56 135 ASP A C 1
ATOM 1045 O O . ASP A 1 135 ? -5.707 -1.580 -7.372 1.00 91.56 135 ASP A O 1
ATOM 1049 N N . ASP A 1 136 ? -6.482 -2.180 -9.390 1.00 92.94 136 ASP A N 1
ATOM 1050 C CA . ASP A 1 136 ? -7.545 -3.032 -8.881 1.00 92.94 136 ASP A CA 1
ATOM 1051 C C . ASP A 1 136 ? -7.018 -4.237 -8.104 1.00 92.94 136 ASP A C 1
ATOM 1053 O O . ASP A 1 136 ? -7.577 -4.567 -7.050 1.00 92.94 136 ASP A O 1
ATOM 1057 N N . VAL A 1 137 ? -5.954 -4.884 -8.583 1.00 94.06 137 VAL A N 1
ATOM 1058 C CA . VAL A 1 137 ? -5.281 -5.978 -7.869 1.00 94.06 137 VAL A CA 1
ATOM 1059 C C . VAL A 1 137 ? -4.729 -5.477 -6.537 1.00 94.06 137 VAL A C 1
ATOM 1061 O O . VAL A 1 137 ? -4.982 -6.094 -5.498 1.00 94.06 137 VAL A O 1
ATOM 1064 N N . VAL A 1 138 ? -4.044 -4.330 -6.529 1.00 93.94 138 VAL A N 1
ATOM 1065 C CA . VAL A 1 138 ? -3.506 -3.741 -5.295 1.00 93.94 138 VAL A CA 1
ATOM 1066 C C . VAL A 1 138 ? -4.627 -3.407 -4.311 1.00 93.94 138 VAL A C 1
ATOM 1068 O O . VAL A 1 138 ? -4.540 -3.766 -3.133 1.00 93.94 138 VAL A O 1
ATOM 1071 N N . ALA A 1 139 ? -5.702 -2.773 -4.782 1.00 95.12 139 ALA A N 1
ATOM 1072 C CA . ALA A 1 139 ? -6.855 -2.425 -3.962 1.00 95.12 139 ALA A CA 1
ATOM 1073 C C . ALA A 1 139 ? -7.540 -3.668 -3.369 1.00 95.12 139 ALA A C 1
ATOM 1075 O O . ALA A 1 139 ? -7.910 -3.668 -2.193 1.00 95.12 139 ALA A O 1
ATOM 1076 N N . SER A 1 140 ? -7.643 -4.758 -4.134 1.00 94.81 140 SER A N 1
ATOM 1077 C CA . SER A 1 140 ? -8.184 -6.035 -3.649 1.00 94.81 140 SER A CA 1
ATOM 1078 C C . SER A 1 140 ? -7.313 -6.661 -2.554 1.00 94.81 140 SER A C 1
ATOM 1080 O O . SER A 1 140 ? -7.842 -7.140 -1.551 1.00 94.81 140 SER A O 1
ATOM 1082 N N . ILE A 1 141 ? -5.984 -6.618 -2.696 1.00 94.31 141 ILE A N 1
ATOM 1083 C CA . ILE A 1 141 ? -5.049 -7.138 -1.684 1.00 94.31 141 ILE A CA 1
ATOM 1084 C C . ILE A 1 141 ? -5.103 -6.289 -0.405 1.00 94.31 141 ILE A C 1
ATOM 1086 O O . ILE A 1 141 ? -5.104 -6.826 0.707 1.00 94.31 141 ILE A O 1
ATOM 1090 N N . PHE A 1 142 ? -5.208 -4.963 -0.536 1.00 94.00 142 PHE A N 1
ATOM 1091 C CA . PHE A 1 142 ? -5.433 -4.078 0.609 1.00 94.00 142 PHE A CA 1
ATOM 1092 C C . PHE A 1 142 ? -6.728 -4.403 1.334 1.00 94.00 142 PHE A C 1
ATOM 1094 O O . PHE A 1 142 ? -6.700 -4.596 2.550 1.00 94.00 142 PHE A O 1
ATOM 1101 N N . LYS A 1 143 ? -7.839 -4.494 0.595 1.00 93.75 143 LYS A N 1
ATOM 1102 C CA . LYS A 1 143 ? -9.140 -4.876 1.144 1.00 93.75 143 LYS A CA 1
ATOM 1103 C C . LYS A 1 143 ? -9.017 -6.182 1.919 1.00 93.75 143 LYS A C 1
ATOM 1105 O O . LYS A 1 143 ? -9.349 -6.211 3.099 1.00 93.75 143 LYS A O 1
ATOM 1110 N N . TYR A 1 144 ? -8.445 -7.213 1.298 1.00 92.12 144 TYR A N 1
ATOM 1111 C CA . TYR A 1 144 ? -8.230 -8.510 1.930 1.00 92.12 144 TYR A CA 1
ATOM 1112 C C . TYR A 1 144 ? -7.459 -8.396 3.252 1.00 92.12 144 TYR A C 1
ATOM 1114 O O . TYR A 1 144 ? -7.888 -8.949 4.258 1.00 92.12 144 TYR A O 1
ATOM 1122 N N . HIS A 1 145 ? -6.350 -7.657 3.300 1.00 90.25 145 HIS A N 1
ATOM 1123 C CA . HIS A 1 145 ? -5.567 -7.527 4.532 1.00 90.25 145 HIS A CA 1
ATOM 1124 C C . HIS A 1 145 ? -6.198 -6.625 5.600 1.00 90.25 145 HIS A C 1
ATOM 1126 O O . HIS A 1 145 ? -5.913 -6.806 6.789 1.00 90.25 145 HIS A O 1
ATOM 1132 N N . LEU A 1 146 ? -7.020 -5.654 5.203 1.00 90.12 146 LEU A N 1
ATOM 1133 C CA . LEU A 1 146 ? -7.718 -4.760 6.124 1.00 90.12 146 LEU A CA 1
ATOM 1134 C C . LEU A 1 146 ? -8.910 -5.457 6.786 1.00 90.12 146 LEU A C 1
ATOM 1136 O O . LEU A 1 146 ? -9.069 -5.322 8.002 1.00 90.12 146 LEU A O 1
ATOM 1140 N N . THR A 1 147 ? -9.680 -6.236 6.021 1.00 89.25 147 THR A N 1
ATOM 1141 C CA . THR A 1 147 ? -10.884 -6.929 6.504 1.00 89.25 147 THR A CA 1
ATOM 1142 C C . THR A 1 147 ? -10.576 -8.312 7.085 1.00 89.25 147 THR A C 1
ATOM 1144 O O . THR A 1 147 ? -11.081 -8.661 8.150 1.00 89.25 147 THR A O 1
ATOM 1147 N N . ASN A 1 148 ? -9.666 -9.084 6.480 1.00 81.81 148 ASN A N 1
ATOM 1148 C CA . ASN A 1 148 ? -9.307 -10.434 6.936 1.00 81.81 148 ASN A CA 1
ATOM 1149 C C . ASN A 1 148 ? -8.050 -10.431 7.805 1.00 81.81 148 ASN A C 1
ATOM 1151 O O . ASN A 1 148 ? -7.045 -11.088 7.506 1.00 81.81 148 ASN A O 1
ATOM 1155 N N . GLN A 1 149 ? -8.091 -9.695 8.916 1.00 66.62 149 GLN A N 1
ATOM 1156 C CA . GLN A 1 149 ? -6.972 -9.705 9.854 1.00 66.62 149 GLN A CA 1
ATOM 1157 C C . GLN A 1 149 ? -6.767 -11.120 10.413 1.00 66.62 149 GLN A 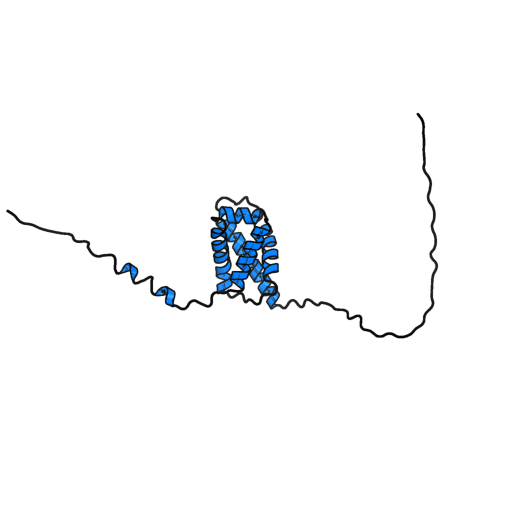C 1
ATOM 1159 O O . GLN A 1 149 ? -7.704 -11.711 10.962 1.00 66.62 149 GLN A O 1
ATOM 1164 N N . PRO A 1 150 ? -5.549 -11.689 10.326 1.00 57.72 150 PRO A N 1
ATOM 1165 C CA . PRO A 1 150 ? -5.287 -12.991 10.906 1.00 57.72 150 PRO A CA 1
ATOM 1166 C C . PRO A 1 150 ? -5.465 -12.883 12.421 1.00 57.72 150 PRO A C 1
ATOM 1168 O O . PRO A 1 150 ? -4.658 -12.255 13.112 1.00 57.72 150 PRO A O 1
ATOM 1171 N N . LYS A 1 151 ? -6.523 -13.517 12.944 1.00 54.91 151 LYS A N 1
ATOM 1172 C CA . LYS A 1 151 ? -6.680 -13.779 14.380 1.00 54.91 151 LYS A CA 1
ATOM 1173 C C . LYS A 1 151 ? -5.348 -14.351 14.860 1.00 54.91 151 LYS A C 1
ATOM 1175 O O . LYS A 1 151 ? -4.856 -15.303 14.251 1.00 54.91 151 LYS A O 1
ATOM 1180 N N . LYS A 1 152 ? -4.724 -13.713 15.862 1.00 53.12 152 LYS A N 1
ATOM 1181 C CA . LYS A 1 152 ? -3.382 -14.051 16.373 1.00 53.12 152 LYS A CA 1
ATOM 1182 C C . LYS A 1 152 ? -3.200 -15.572 16.358 1.00 53.12 152 LYS A C 1
ATOM 1184 O O . LYS A 1 152 ? -3.824 -16.261 17.160 1.00 53.12 152 LYS A O 1
ATOM 1189 N N . ARG A 1 153 ? -2.367 -16.101 15.449 1.00 50.03 153 ARG A N 1
ATOM 1190 C CA . ARG A 1 153 ? -1.956 -17.506 15.540 1.00 50.03 153 ARG A CA 1
ATOM 1191 C C . ARG A 1 153 ? -1.272 -17.638 16.893 1.00 50.03 153 ARG A C 1
ATOM 1193 O O . ARG A 1 153 ? -0.293 -16.937 17.154 1.00 50.03 153 ARG A O 1
ATOM 1200 N N . GLY A 1 154 ? -1.859 -18.455 17.762 1.00 52.44 154 GLY A N 1
ATOM 1201 C CA . GLY A 1 154 ? -1.333 -18.728 19.089 1.00 52.44 154 GLY A CA 1
ATOM 1202 C C . GLY A 1 154 ? 0.136 -19.142 19.021 1.00 52.44 154 GLY A C 1
ATOM 1203 O O . GLY A 1 154 ? 0.649 -19.561 17.985 1.00 52.44 154 GLY A O 1
ATOM 1204 N N . VAL A 1 155 ? 0.802 -19.021 20.161 1.00 52.59 155 VAL A N 1
ATOM 1205 C CA . VAL A 1 155 ? 2.236 -19.194 20.463 1.00 52.59 155 VAL A CA 1
ATOM 1206 C C . VAL A 1 155 ? 2.895 -20.495 19.929 1.00 52.59 155 VAL A C 1
ATOM 1208 O O . VAL A 1 155 ? 4.107 -20.668 20.018 1.00 52.59 155 VAL A O 1
ATOM 1211 N N . VAL A 1 156 ? 2.149 -21.382 19.273 1.00 51.94 156 VAL A N 1
ATOM 1212 C CA . VAL A 1 156 ? 2.572 -22.698 18.767 1.00 51.94 156 VAL A CA 1
ATOM 1213 C C . VAL A 1 156 ? 3.607 -22.625 17.626 1.00 51.94 156 VAL A C 1
ATOM 1215 O O . VAL A 1 156 ? 4.344 -23.576 17.395 1.00 51.94 156 VAL A O 1
ATOM 1218 N N . GLY A 1 157 ? 3.776 -21.479 16.957 1.00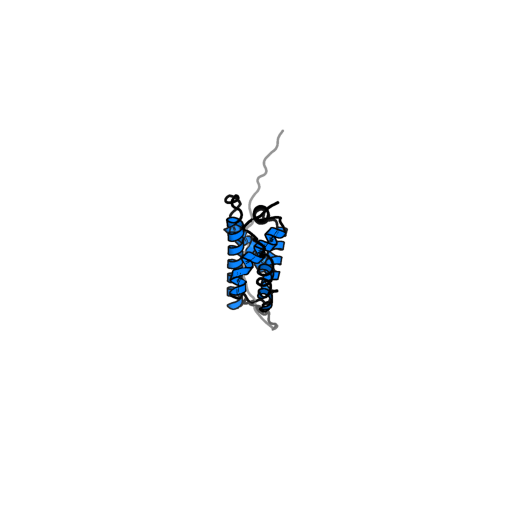 47.94 157 GLY A N 1
ATOM 1219 C CA . GLY A 1 157 ? 4.785 -21.322 15.894 1.00 47.94 157 GLY A CA 1
ATOM 1220 C C . GLY A 1 157 ? 6.250 -21.246 16.359 1.00 47.94 157 GLY A C 1
ATOM 1221 O O . GLY A 1 157 ? 7.151 -21.294 15.523 1.00 47.94 157 GLY A O 1
ATOM 1222 N N . ARG A 1 158 ? 6.522 -21.110 17.667 1.00 53.91 158 ARG A N 1
ATOM 1223 C CA . ARG A 1 158 ? 7.900 -21.000 18.196 1.00 53.91 158 ARG A CA 1
ATOM 1224 C C . ARG A 1 158 ? 8.505 -22.323 18.674 1.00 53.91 158 ARG A C 1
ATOM 1226 O O . ARG A 1 158 ? 9.697 -22.353 18.957 1.00 53.91 158 ARG A O 1
ATOM 1233 N N . PHE A 1 159 ? 7.739 -23.413 18.706 1.00 57.28 159 PHE A N 1
ATOM 1234 C CA . PHE A 1 159 ? 8.237 -24.701 19.204 1.00 57.28 159 PHE A CA 1
ATOM 1235 C C . PHE A 1 159 ? 9.174 -25.438 18.228 1.00 57.28 159 PHE A C 1
ATOM 1237 O O . PHE A 1 159 ? 10.007 -26.226 18.663 1.00 57.28 159 PHE A O 1
ATOM 1244 N N . PHE A 1 160 ? 9.146 -25.130 16.927 1.00 55.84 160 PHE A N 1
ATOM 1245 C CA . PHE A 1 160 ? 9.907 -25.886 15.917 1.00 55.84 160 PHE A CA 1
ATOM 1246 C C . PHE A 1 160 ? 11.128 -25.159 15.325 1.00 55.84 160 PHE A C 1
ATOM 1248 O O . PHE A 1 160 ? 11.577 -25.500 14.238 1.00 55.84 160 PHE A O 1
ATOM 1255 N N . HIS A 1 161 ? 11.713 -24.184 16.031 1.00 48.41 161 HIS A N 1
ATOM 1256 C CA . HIS A 1 161 ? 13.044 -23.647 15.675 1.00 48.41 161 HIS A CA 1
ATOM 1257 C C . HIS A 1 161 ? 14.185 -24.179 16.566 1.00 48.41 161 HIS A C 1
ATOM 1259 O O . HIS A 1 161 ? 15.353 -23.902 16.283 1.00 48.41 161 HIS A O 1
ATOM 1265 N N . GLY A 1 162 ? 13.862 -24.955 17.612 1.00 50.00 162 GLY A N 1
ATOM 1266 C CA . GLY A 1 162 ? 14.830 -25.474 18.588 1.00 50.00 162 GLY A CA 1
ATOM 1267 C C . GLY A 1 162 ? 15.243 -26.939 18.405 1.00 50.00 162 GLY A C 1
ATOM 1268 O O . GLY A 1 162 ? 16.373 -27.285 18.729 1.00 50.0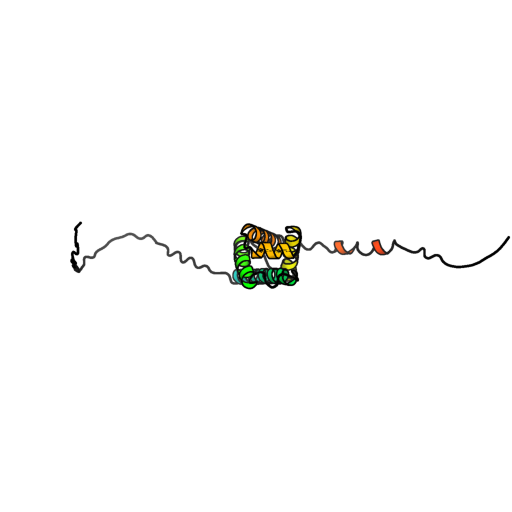0 162 GLY A O 1
ATOM 1269 N N . VAL A 1 163 ? 14.391 -27.803 17.844 1.00 53.78 163 VAL A N 1
ATOM 1270 C CA . VAL A 1 163 ? 14.663 -29.260 17.825 1.00 53.78 163 VAL A CA 1
ATOM 1271 C C . VAL A 1 163 ? 15.521 -29.696 16.623 1.00 53.78 163 VAL A C 1
ATOM 1273 O O . VAL A 1 163 ? 16.231 -30.692 16.692 1.00 53.78 163 VAL A O 1
ATOM 1276 N N . GLY A 1 164 ? 15.565 -28.905 15.544 1.00 49.94 164 GLY A N 1
ATOM 1277 C CA . GLY A 1 164 ? 16.378 -29.216 14.357 1.00 49.94 164 GLY A CA 1
ATOM 1278 C C . GLY A 1 164 ? 17.885 -28.947 14.498 1.00 49.94 164 GLY A C 1
ATOM 1279 O O . GLY A 1 164 ? 18.667 -29.457 13.702 1.00 49.94 164 GLY A O 1
ATOM 1280 N N . ARG A 1 165 ? 18.322 -28.166 15.500 1.00 52.31 165 ARG A N 1
ATOM 1281 C CA . ARG A 1 165 ? 19.753 -27.853 15.715 1.00 52.31 165 ARG A CA 1
ATOM 1282 C C . ARG A 1 165 ? 20.464 -28.779 16.704 1.00 52.31 165 ARG A C 1
ATOM 1284 O O . ARG A 1 165 ? 21.679 -28.692 16.811 1.00 52.31 165 ARG A O 1
ATOM 1291 N N . ALA A 1 166 ? 19.741 -29.664 17.389 1.00 54.09 166 ALA A N 1
ATOM 1292 C CA . ALA A 1 166 ? 20.323 -30.565 18.386 1.00 54.09 166 ALA A CA 1
ATOM 1293 C C . ALA A 1 166 ? 20.698 -31.954 17.831 1.00 54.09 166 ALA A C 1
ATOM 1295 O O . ALA A 1 166 ? 21.412 -32.693 18.496 1.00 54.09 166 ALA A O 1
ATOM 1296 N N . ILE A 1 167 ? 20.250 -32.314 16.620 1.00 56.31 167 ILE A N 1
ATOM 1297 C CA . ILE A 1 167 ? 20.456 -33.668 16.062 1.00 56.31 167 ILE A CA 1
ATOM 1298 C C . ILE A 1 167 ? 21.595 -33.713 15.026 1.00 56.31 167 ILE A C 1
ATOM 1300 O O . ILE A 1 167 ? 22.112 -34.782 14.715 1.00 56.31 167 ILE A O 1
ATOM 1304 N N . MET A 1 168 ? 22.083 -32.570 14.529 1.00 49.09 168 MET A N 1
ATOM 1305 C CA . MET A 1 168 ? 23.244 -32.559 13.632 1.00 49.09 168 MET A CA 1
ATOM 1306 C C . MET A 1 168 ? 24.529 -32.177 14.368 1.00 49.09 168 MET A C 1
ATOM 1308 O O . MET A 1 168 ? 24.879 -30.999 14.435 1.00 49.09 168 MET A O 1
ATOM 1312 N N . LYS A 1 169 ? 25.259 -33.230 14.772 1.00 56.41 169 LYS A N 1
ATOM 1313 C CA . LYS A 1 169 ? 26.676 -33.331 15.206 1.00 56.41 169 LYS A CA 1
ATOM 1314 C C . LYS A 1 169 ? 26.820 -33.614 16.710 1.00 56.41 169 LYS A C 1
ATOM 1316 O O . LYS A 1 169 ? 26.402 -32.807 17.531 1.00 56.41 169 LYS A O 1
ATOM 1321 N N . PRO A 1 170 ? 27.486 -34.734 17.051 1.00 52.81 170 PRO A N 1
ATOM 1322 C CA . PRO A 1 170 ? 28.941 -34.726 16.935 1.00 52.81 170 PRO A CA 1
ATOM 1323 C C . PRO A 1 170 ? 29.524 -36.044 16.414 1.00 52.81 170 PRO A C 1
ATOM 1325 O O . PRO A 1 170 ? 29.388 -37.082 17.040 1.00 52.81 170 PRO A O 1
ATOM 1328 N N . PHE A 1 171 ? 30.292 -35.985 15.330 1.00 57.50 171 PHE A N 1
ATOM 1329 C CA . PHE A 1 171 ? 31.418 -36.907 15.164 1.00 57.50 171 PHE A CA 1
ATOM 1330 C C . PHE A 1 171 ? 32.583 -36.148 14.528 1.00 57.50 171 PHE A C 1
ATOM 1332 O O . PHE A 1 171 ? 33.003 -36.380 13.401 1.00 57.50 171 PHE A O 1
ATOM 1339 N N . ARG A 1 172 ? 33.108 -35.176 15.284 1.00 55.72 172 ARG A N 1
ATOM 1340 C CA . ARG A 1 172 ? 34.543 -34.909 15.223 1.00 55.72 172 ARG A CA 1
ATOM 1341 C C . ARG A 1 172 ? 35.203 -36.026 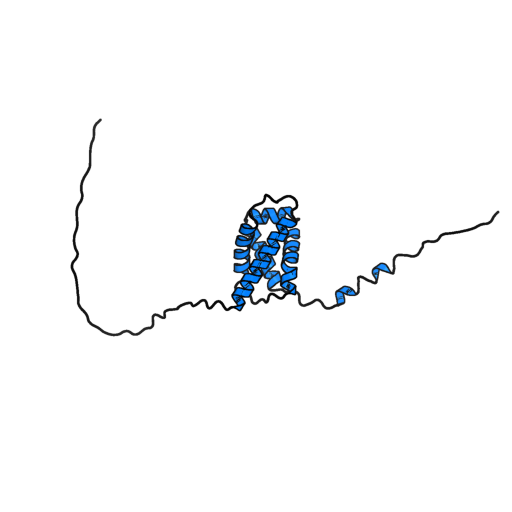16.032 1.00 55.72 172 ARG A C 1
ATOM 1343 O O . ARG A 1 172 ? 35.226 -35.947 17.254 1.00 55.72 172 ARG A O 1
ATOM 1350 N N . ARG A 1 173 ? 35.693 -37.071 15.363 1.00 48.19 173 ARG A N 1
ATOM 1351 C CA . ARG A 1 173 ? 36.726 -37.946 15.927 1.00 48.19 173 ARG A CA 1
ATOM 1352 C C . ARG A 1 173 ? 38.061 -37.559 15.310 1.00 48.19 173 ARG A C 1
ATOM 1354 O O . ARG A 1 173 ? 38.267 -37.706 14.114 1.00 48.19 173 ARG A O 1
ATOM 1361 N N . SER A 1 174 ? 38.934 -37.052 16.158 1.00 48.34 174 SER A N 1
ATOM 1362 C CA . SER A 1 174 ? 40.390 -37.154 16.081 1.00 48.34 174 SER A CA 1
ATOM 1363 C C . SER A 1 174 ? 40.891 -36.911 17.516 1.00 48.34 174 SER A C 1
ATOM 1365 O O . SER A 1 174 ? 40.173 -36.198 18.229 1.00 48.34 174 SER A O 1
ATOM 1367 N N . PRO A 1 175 ? 42.053 -37.410 17.986 1.00 61.50 175 PRO A N 1
ATOM 1368 C CA . PRO A 1 175 ? 43.112 -38.163 17.296 1.00 61.50 175 PRO A CA 1
ATOM 1369 C C . PRO A 1 175 ? 43.659 -39.391 18.086 1.00 61.50 175 PRO A C 1
ATOM 1371 O O . PRO A 1 175 ? 43.247 -39.657 19.209 1.00 61.50 175 PRO A O 1
ATOM 1374 N N . ALA A 1 176 ? 44.676 -40.036 17.491 1.00 49.97 176 ALA A N 1
ATOM 1375 C CA . ALA A 1 176 ? 45.900 -40.574 18.120 1.00 49.97 176 ALA A CA 1
ATOM 1376 C C . ALA A 1 176 ? 46.114 -42.106 18.254 1.00 49.97 176 ALA A C 1
ATOM 1378 O O . ALA A 1 176 ? 45.364 -42.816 18.910 1.00 49.97 176 ALA A O 1
ATOM 1379 N N . ALA A 1 177 ? 47.280 -42.500 17.717 1.00 52.47 177 ALA A N 1
ATOM 1380 C CA . ALA A 1 177 ? 48.271 -43.455 18.234 1.00 52.47 177 ALA A CA 1
ATOM 1381 C C . ALA A 1 177 ? 48.069 -44.989 18.098 1.00 52.47 177 ALA A C 1
ATOM 1383 O O . ALA A 1 177 ? 47.392 -45.621 18.894 1.00 52.47 177 ALA A O 1
ATOM 1384 N N . ALA A 1 178 ? 48.874 -45.549 17.180 1.00 49.94 178 ALA A N 1
ATOM 1385 C CA . ALA A 1 178 ? 50.013 -46.446 17.455 1.00 49.94 178 ALA A CA 1
ATOM 1386 C C . ALA A 1 178 ? 49.859 -47.994 17.495 1.00 49.94 178 ALA A C 1
ATOM 1388 O O . ALA A 1 178 ? 48.935 -48.543 18.083 1.00 49.94 178 ALA A O 1
ATOM 1389 N N . TRP A 1 179 ? 50.934 -48.611 16.959 1.00 47.47 179 TRP A N 1
ATOM 1390 C CA . TRP A 1 179 ? 51.502 -49.976 17.078 1.00 47.47 179 TRP A CA 1
ATOM 1391 C C . TRP A 1 179 ? 51.169 -51.058 16.015 1.00 47.47 179 TRP A C 1
ATOM 1393 O O . TRP A 1 179 ? 50.072 -51.598 15.973 1.00 47.47 179 TRP A O 1
ATOM 1403 N N . THR A 1 180 ? 52.196 -51.332 15.184 1.00 54.88 180 THR A N 1
ATOM 1404 C CA . THR A 1 180 ? 52.932 -52.610 14.953 1.00 54.88 180 THR A CA 1
ATOM 1405 C C . THR A 1 180 ? 52.169 -53.882 14.546 1.00 54.88 180 THR A C 1
ATOM 1407 O O . THR A 1 180 ? 51.306 -54.332 15.290 1.00 54.88 180 THR A O 1
ATOM 1410 N N . ILE A 1 181 ? 52.543 -54.512 13.415 1.00 55.59 181 ILE A N 1
ATOM 1411 C CA . ILE A 1 181 ? 53.585 -55.566 13.240 1.00 55.59 181 ILE A CA 1
ATOM 1412 C C . ILE A 1 181 ? 54.179 -55.418 11.836 1.00 55.59 181 ILE A C 1
ATOM 1414 O O . ILE A 1 181 ? 53.388 -55.174 10.899 1.00 55.59 181 ILE A O 1
#

Mean predicted aligned error: 17.59 Å

Solvent-accessible surface area (backbone atoms only — not comparable to full-atom values): 11860 Å² total; per-residue (Å²): 138,86,89,79,90,83,87,81,81,85,88,82,85,86,78,91,80,88,85,89,81,90,85,89,82,88,79,92,72,85,80,74,79,75,75,77,73,78,76,73,49,73,63,59,54,53,49,50,54,51,51,43,53,44,37,44,50,29,45,53,49,38,58,72,61,22,87,84,50,86,81,67,67,56,66,65,61,50,26,51,58,45,31,55,50,31,44,66,70,40,69,87,61,88,62,75,89,44,76,70,52,70,75,40,46,42,60,51,47,51,53,51,45,26,66,76,45,80,28,50,59,48,40,44,51,49,53,63,71,61,43,66,67,46,46,48,51,53,20,51,48,49,40,48,58,54,61,60,58,76,72,79,77,63,81,73,81,66,68,76,77,61,66,77,70,72,74,74,73,89,81,87,83,81,86,86,85,90,84,90,134

Sequence (181 aa):
MTHQAGSLSDRVENALNAPDLLTPADSHSAYSSAELGKETSPEKEKIKMSVQVLVMKLVSRMYNKSKENSSLGNPKAVAENLFERVWAKVEGEDFKITTATFKNIDKLVYKELCKQWDGAARVLVTVNEGEQLADDVVASIFKYHLTNQPKKRGVVGRFFHGVGRAIMKPFRRSPAAAWTI

Radius of gyration: 34.89 Å; Cα contacts (8 Å, |Δi|>4): 102; chains: 1; bounding box: 109×100×84 Å

Foldseek 3Di:
DDDDDDDDDDDDDDDDDDDDDDDDDDDDDDPDPPPVPPPVPPVNVVVLVLLLVLLLLLLVVLCVFPPPPVVQDDSVVLSVLLSVLLCVLCVVPDFDCDPVLSVPLSVQLNVVLCVVQVHSVRLSNVSSVVPVVSSNSSSVSSNCCRRVPPPPPPPVVPPPPPPVVPPPDDDPDDDDDDDDD

Organism: Champsocephalus gunnari (NCBI:txid52237)

pLDDT: mean 73.84, std 20.0, range [39.22, 96.69]

Secondary structure (DSSP, 8-state):
-----------------------------------------HHHHHHHHHHHHHHHHHHHHHHHH-TT-TTSS-HHHHHHHHHHHHHHHHTT------HHHHHHHHHHHHHHHHHHTTSHHHHHHHHHTT-HHHHHHHHHHHHHHHHS------GGGGGGGSSTTSSS-------------